Protein AF-A0A517VEP1-F1 (afdb_monomer)

Mean predicted aligned error: 7.61 Å

Nearest PDB structures (foldseek):
  8t4h-assembly1_A  TM=2.177E-01  e=3.842E+00  Homo sapiens

Radius of gyration: 23.38 Å; Cα contacts (8 Å, |Δi|>4): 187; chains: 1; bounding box: 72×37×74 Å

Organism: NCBI:txid2527971

Solvent-accessible surface area (backbone atoms only — not comparable to full-atom values): 10154 Å² total; per-residue (Å²): 134,82,73,80,49,71,69,58,51,33,51,39,46,30,19,33,50,26,7,39,49,31,48,58,21,48,30,72,80,29,70,71,50,26,56,32,74,41,72,46,94,89,50,76,82,44,75,65,22,52,51,50,44,52,54,46,7,39,56,43,9,51,51,42,44,53,52,27,50,69,51,54,48,47,51,44,43,75,74,67,50,73,80,53,87,84,51,70,76,59,47,65,78,42,45,71,63,49,53,49,42,40,61,73,17,44,28,51,16,38,25,26,42,21,36,45,54,20,50,53,50,23,50,51,36,52,36,57,70,65,36,72,86,74,59,80,90,52,71,65,58,55,50,49,51,52,51,45,52,52,26,51,54,50,18,54,53,26,45,48,50,35,32,56,52,50,39,51,57,61,49,55,52,54,56,51,59,54,52,57,55,54,53,56,61,56,58,56,64,70,75,78,119

pLDDT: mean 86.92, std 11.84, range [37.75, 98.19]

Sequence (193 aa):
MQTVSINNFGFLIAYLVPGFTTLWGISFFSTTVQTWIGILPSESPTVGGFLYITIGSVAVGLTVSTIRWIVIDTIHHWTGISDPGWNFSKLQKNINAFDRLIEIHYHYYQFYANSIIAMIIVYSARRISLGLWSAPMGWIEALLGIFLLIFFAGSRDTLRKYYNRTTQLLEMEVEEDQTNYSSDLDSTDESTS

Secondary structure (DSSP, 8-state):
-----HHHHHHIIIIIHHHHHHHHHHTTT-HHHHHHHT-STT-PPPHHHHHHHHHHHHHHHHHHHHHHIIIIIHHHHHTT-PPP---HHHHHHTHHHHHHHIIIIIHHHHHHHHHHHHHHHHHHHHHHHT-TTTSPP-HH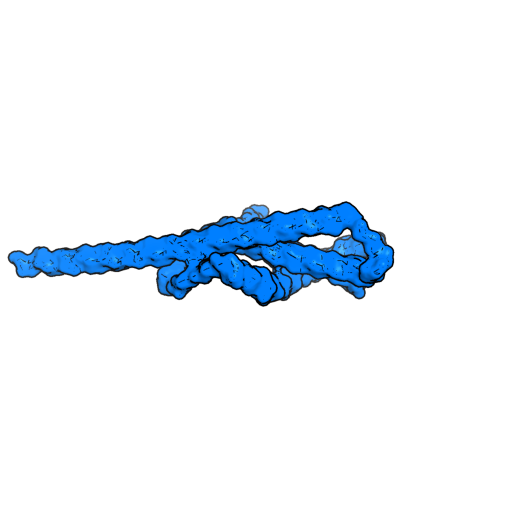HHHHHHHHHHHHHHHHHHHHHHHHHHHHHHHHHHHHHHHHHHHHHHHHHGGG-

Structure (mmCIF, N/CA/C/O backbone):
data_AF-A0A517VEP1-F1
#
_entry.id   AF-A0A517VEP1-F1
#
loop_
_atom_site.group_PDB
_atom_site.id
_atom_site.type_symbol
_atom_site.label_atom_id
_atom_site.label_alt_id
_atom_site.label_comp_id
_atom_site.label_asym_id
_atom_site.label_entity_id
_atom_site.label_seq_id
_atom_site.pdbx_PDB_ins_code
_atom_site.Cartn_x
_atom_site.Cartn_y
_atom_site.Cartn_z
_atom_site.occupancy
_atom_site.B_iso_or_equiv
_atom_site.auth_seq_id
_atom_site.auth_comp_id
_atom_site.auth_asym_id
_atom_site.auth_atom_id
_atom_site.pdbx_PDB_model_num
ATOM 1 N N . MET A 1 1 ? -14.103 24.836 -7.516 1.00 37.75 1 MET A N 1
ATOM 2 C CA . MET A 1 1 ? -13.052 23.947 -6.983 1.00 37.75 1 MET A CA 1
ATOM 3 C C . MET A 1 1 ? -13.659 23.202 -5.810 1.00 37.75 1 MET A C 1
ATOM 5 O O . MET A 1 1 ? -13.823 23.796 -4.755 1.00 37.75 1 MET A O 1
ATOM 9 N N . GLN A 1 2 ? -14.131 21.972 -6.029 1.00 41.53 2 GLN A N 1
ATOM 10 C CA . GLN A 1 2 ? -14.613 21.130 -4.934 1.00 41.53 2 GLN A CA 1
ATOM 11 C C . GLN A 1 2 ? -13.409 20.794 -4.059 1.00 41.53 2 GLN A C 1
ATOM 13 O O . GLN A 1 2 ? -12.398 20.298 -4.555 1.00 41.53 2 GLN A O 1
ATOM 18 N N . THR A 1 3 ? -13.502 21.144 -2.781 1.00 45.69 3 THR A N 1
ATOM 19 C CA . THR A 1 3 ? -12.586 20.702 -1.737 1.00 45.69 3 THR A CA 1
ATOM 20 C C . THR A 1 3 ? -12.367 19.205 -1.898 1.00 45.69 3 THR A C 1
ATOM 22 O O . THR A 1 3 ? -13.328 18.442 -2.005 1.00 45.69 3 THR A O 1
ATOM 25 N N . VAL A 1 4 ? -11.106 18.775 -1.947 1.00 52.06 4 VAL A N 1
ATOM 26 C CA . VAL A 1 4 ? -10.777 17.366 -1.742 1.00 52.06 4 VAL A CA 1
ATOM 27 C C . VAL A 1 4 ? -11.330 17.034 -0.361 1.00 52.06 4 VAL A C 1
ATOM 29 O O . VAL A 1 4 ? -10.753 17.431 0.648 1.00 52.06 4 VAL A O 1
ATOM 32 N N . SER A 1 5 ? -12.519 16.428 -0.320 1.00 65.50 5 SER A N 1
ATOM 33 C CA . SER A 1 5 ? -13.108 15.944 0.922 1.00 65.50 5 SER A CA 1
ATOM 34 C C . SER A 1 5 ? -12.078 15.027 1.558 1.00 65.50 5 SER A C 1
ATOM 36 O O . SER A 1 5 ? -11.426 14.248 0.860 1.00 65.50 5 SER A O 1
ATOM 38 N N . ILE A 1 6 ? -11.889 15.138 2.863 1.00 61.56 6 ILE A N 1
ATOM 39 C CA . ILE A 1 6 ? -10.847 14.407 3.578 1.00 61.56 6 ILE A CA 1
ATOM 40 C C . ILE A 1 6 ? -10.984 12.879 3.394 1.00 61.56 6 ILE A C 1
ATOM 42 O O . ILE A 1 6 ? -9.991 12.155 3.343 1.00 61.56 6 ILE A O 1
ATOM 46 N N . ASN A 1 7 ? -12.206 12.419 3.104 1.00 64.19 7 ASN A N 1
ATOM 47 C CA . ASN A 1 7 ? -12.520 11.047 2.708 1.00 64.19 7 ASN A CA 1
ATOM 48 C C . ASN A 1 7 ? -11.846 10.651 1.381 1.00 64.19 7 ASN A C 1
ATOM 50 O O . ASN A 1 7 ? -11.290 9.562 1.265 1.00 64.19 7 ASN A O 1
ATOM 54 N N . ASN A 1 8 ? -11.818 11.547 0.391 1.00 81.12 8 ASN A N 1
ATOM 55 C CA . ASN A 1 8 ? -11.165 11.307 -0.900 1.00 81.12 8 ASN A CA 1
ATOM 56 C C . ASN A 1 8 ? -9.639 11.232 -0.761 1.00 81.12 8 ASN A C 1
ATOM 58 O O . ASN A 1 8 ? -8.988 10.498 -1.504 1.00 81.12 8 ASN A O 1
ATOM 62 N N . PHE A 1 9 ? -9.067 11.972 0.194 1.00 86.44 9 PHE A N 1
ATOM 63 C CA . PHE A 1 9 ? -7.634 11.916 0.473 1.00 86.44 9 PHE A CA 1
ATOM 64 C C . PHE A 1 9 ? -7.220 10.545 1.021 1.00 86.44 9 PHE A C 1
ATOM 66 O O . PHE A 1 9 ? -6.214 9.990 0.581 1.00 86.44 9 PHE A O 1
ATOM 73 N N . GLY A 1 10 ? -8.037 9.965 1.904 1.00 89.06 10 GLY A N 1
ATOM 74 C CA . GLY A 1 10 ? -7.843 8.615 2.425 1.00 89.06 10 GLY A CA 1
ATOM 75 C C . GLY A 1 10 ? -7.712 7.560 1.329 1.00 89.06 10 GLY A C 1
ATOM 76 O O . GLY A 1 10 ? -6.715 6.842 1.274 1.00 89.06 10 GLY A O 1
ATOM 77 N N . PHE A 1 11 ? -8.663 7.526 0.390 1.00 91.31 11 PHE A N 1
ATOM 78 C CA . PHE A 1 11 ? -8.616 6.596 -0.744 1.00 91.31 11 PHE A CA 1
ATOM 79 C C . PHE A 1 11 ? -7.423 6.839 -1.673 1.00 91.31 11 PHE A C 1
ATOM 81 O O . PHE A 1 11 ? -6.833 5.887 -2.194 1.00 91.31 11 PHE A O 1
ATOM 88 N N . LEU A 1 12 ? -7.049 8.106 -1.871 1.00 94.06 12 LEU A N 1
ATOM 89 C CA . LEU A 1 12 ? -5.901 8.472 -2.691 1.00 94.06 12 LEU A CA 1
ATOM 90 C C . LEU A 1 12 ? -4.616 7.860 -2.127 1.00 94.06 12 LEU A C 1
ATOM 92 O O . LEU A 1 12 ? -3.887 7.193 -2.861 1.00 94.06 12 LEU A O 1
ATOM 96 N N . ILE A 1 13 ? -4.351 8.045 -0.832 1.00 94.38 13 ILE A N 1
ATOM 97 C CA . ILE A 1 13 ? -3.136 7.503 -0.217 1.00 94.38 13 ILE A CA 1
ATOM 98 C C . ILE A 1 13 ? -3.226 5.986 -0.038 1.00 94.38 13 ILE A C 1
ATOM 100 O O . ILE A 1 13 ? -2.249 5.286 -0.278 1.00 94.38 13 ILE A O 1
ATOM 104 N N . ALA A 1 14 ? -4.390 5.449 0.323 1.00 94.19 14 ALA A N 1
ATOM 105 C CA . ALA A 1 14 ? -4.535 4.029 0.610 1.00 94.19 14 ALA A CA 1
ATOM 106 C C . ALA A 1 14 ? -4.436 3.159 -0.649 1.00 94.19 14 ALA A C 1
ATOM 108 O O . ALA A 1 14 ? -3.865 2.072 -0.584 1.00 94.19 14 ALA A O 1
ATOM 109 N N . TYR A 1 15 ? -4.954 3.620 -1.792 1.00 95.56 15 TYR A N 1
ATOM 110 C CA . TYR A 1 15 ? -5.082 2.786 -2.992 1.00 95.56 15 TYR A CA 1
ATOM 111 C C . TYR A 1 15 ? -4.385 3.377 -4.210 1.00 95.56 15 TYR A C 1
ATOM 113 O O . TYR A 1 15 ? -3.587 2.690 -4.846 1.00 95.56 15 TYR A O 1
ATOM 121 N N . LEU A 1 16 ? -4.659 4.642 -4.540 1.00 96.50 16 LEU A N 1
ATOM 122 C CA . LEU A 1 16 ? -4.176 5.228 -5.790 1.00 96.50 16 LEU A CA 1
ATOM 123 C C . LEU A 1 16 ? -2.649 5.342 -5.806 1.00 96.50 16 LEU A C 1
ATOM 1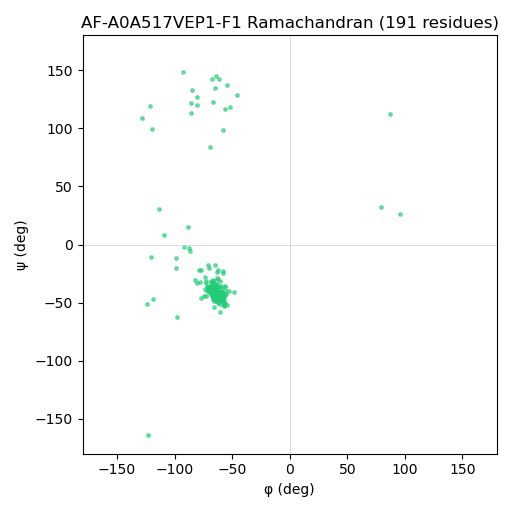25 O O . LEU A 1 16 ? -2.022 4.900 -6.764 1.00 96.50 16 LEU A O 1
ATOM 129 N N . VAL A 1 17 ? -2.044 5.879 -4.745 1.00 97.12 17 VAL A N 1
ATOM 130 C CA . VAL A 1 17 ? -0.583 6.035 -4.642 1.00 97.12 17 VAL A CA 1
ATOM 131 C C . VAL A 1 17 ? 0.156 4.688 -4.713 1.00 97.12 17 VAL A C 1
ATOM 133 O O . VAL A 1 17 ? 0.961 4.517 -5.630 1.00 97.12 17 VAL A O 1
ATOM 136 N N . PRO A 1 18 ? -0.105 3.697 -3.836 1.00 97.81 18 PRO A N 1
ATOM 137 C CA . PRO A 1 18 ? 0.605 2.416 -3.890 1.00 97.81 18 PRO A CA 1
ATOM 138 C C . PRO A 1 18 ? 0.295 1.617 -5.163 1.00 97.81 18 PRO A C 1
ATOM 140 O O . PRO A 1 18 ? 1.158 0.899 -5.679 1.00 97.81 18 PRO A O 1
ATOM 143 N N . GLY A 1 19 ? -0.912 1.758 -5.711 1.00 97.69 19 GLY A N 1
ATOM 144 C CA . GLY A 1 19 ? -1.276 1.153 -6.985 1.00 97.69 19 GLY A CA 1
ATOM 145 C C . GLY A 1 19 ? -0.508 1.742 -8.167 1.00 97.69 19 GLY A C 1
ATOM 146 O O . GLY A 1 19 ? 0.032 0.987 -8.977 1.00 97.69 19 GLY A O 1
ATOM 147 N N . PHE A 1 20 ? -0.361 3.070 -8.220 1.00 97.56 20 PHE A N 1
ATOM 148 C CA . PHE A 1 20 ? 0.487 3.743 -9.204 1.00 97.56 20 PHE A CA 1
ATOM 149 C C . PHE A 1 20 ? 1.946 3.302 -9.077 1.00 97.56 20 PHE A C 1
ATOM 151 O O . PHE A 1 20 ? 2.570 2.937 -10.072 1.00 97.56 20 PHE A O 1
ATOM 158 N N . THR A 1 21 ? 2.483 3.265 -7.852 1.00 97.81 21 THR A N 1
ATOM 159 C CA . THR A 1 21 ? 3.842 2.771 -7.589 1.00 97.81 21 THR A CA 1
ATOM 160 C C . THR A 1 21 ? 4.028 1.353 -8.129 1.00 97.81 21 THR A C 1
ATOM 162 O O . THR A 1 21 ? 5.025 1.064 -8.783 1.00 97.81 21 THR A O 1
ATOM 165 N N . THR A 1 22 ? 3.046 0.477 -7.934 1.00 97.88 22 THR A N 1
ATOM 166 C CA . THR A 1 22 ? 3.092 -0.898 -8.447 1.00 97.88 22 THR A CA 1
ATOM 167 C C . THR A 1 22 ? 3.039 -0.944 -9.978 1.00 97.88 22 THR A C 1
ATOM 169 O O . THR A 1 22 ? 3.815 -1.675 -10.595 1.00 97.88 22 THR A O 1
ATOM 172 N N . LEU A 1 23 ? 2.186 -0.130 -10.613 1.00 97.06 23 LEU A N 1
ATOM 173 C CA . LEU A 1 23 ? 2.144 0.003 -12.075 1.00 97.06 23 LEU A CA 1
ATOM 174 C C . LEU A 1 23 ? 3.454 0.534 -12.651 1.00 97.06 23 LEU A C 1
ATOM 176 O O . LEU A 1 23 ? 3.899 0.057 -13.694 1.00 97.06 23 LEU A O 1
ATOM 180 N N . TRP A 1 24 ? 4.117 1.454 -11.955 1.00 96.25 24 TRP A N 1
ATOM 181 C CA . TRP A 1 24 ? 5.459 1.880 -12.329 1.00 96.25 24 TRP A CA 1
ATOM 182 C C . TRP A 1 24 ? 6.448 0.705 -12.330 1.00 96.25 24 TRP A C 1
ATOM 184 O O . TRP A 1 24 ? 7.213 0.562 -13.279 1.00 96.25 24 TRP A O 1
ATOM 194 N N . GLY A 1 25 ? 6.374 -0.206 -11.356 1.00 95.50 25 GLY A N 1
ATOM 195 C CA . GLY A 1 25 ? 7.155 -1.449 -11.376 1.00 95.50 25 GLY A CA 1
ATOM 196 C C . GLY A 1 25 ? 6.831 -2.345 -12.577 1.00 95.50 25 GLY A C 1
ATOM 197 O O . GLY A 1 25 ? 7.735 -2.836 -13.250 1.00 95.50 25 GLY A O 1
ATOM 198 N N . ILE A 1 26 ? 5.545 -2.509 -12.899 1.00 96.06 26 ILE A N 1
ATOM 199 C CA . ILE A 1 26 ? 5.082 -3.290 -14.061 1.00 96.06 26 ILE A CA 1
ATOM 200 C C . ILE A 1 26 ? 5.576 -2.683 -15.383 1.00 96.06 26 ILE A C 1
ATOM 202 O O . ILE A 1 26 ? 5.826 -3.415 -16.345 1.00 96.06 26 ILE A O 1
ATOM 206 N N . SER A 1 27 ? 5.777 -1.363 -15.434 1.00 95.25 27 SER A N 1
ATOM 207 C CA . SER A 1 27 ? 6.283 -0.679 -16.626 1.00 95.25 27 SER A CA 1
ATOM 208 C C . SER A 1 27 ? 7.642 -1.215 -17.089 1.00 95.25 27 SER A C 1
ATOM 210 O O . SER A 1 27 ? 7.927 -1.151 -18.278 1.00 95.25 27 SER A O 1
ATOM 212 N N . PHE A 1 28 ? 8.447 -1.847 -16.224 1.00 94.00 28 PHE A N 1
ATOM 213 C CA . PHE A 1 28 ? 9.702 -2.487 -16.642 1.00 94.00 28 PHE A CA 1
ATOM 214 C C . PHE A 1 28 ? 9.517 -3.674 -17.601 1.00 94.00 28 PHE A C 1
ATO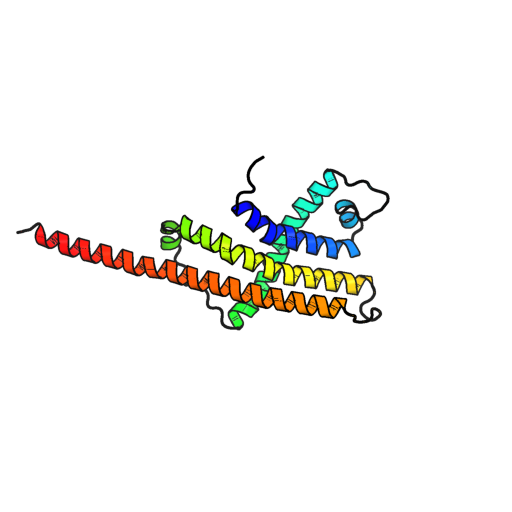M 216 O O . PHE A 1 28 ? 10.471 -4.045 -18.279 1.00 94.00 28 PHE A O 1
ATOM 223 N N . PHE A 1 29 ? 8.311 -4.240 -17.693 1.00 94.62 29 PHE A N 1
ATOM 224 C CA . PHE A 1 29 ? 8.000 -5.380 -18.564 1.00 94.62 29 PHE A CA 1
ATOM 225 C C . PHE A 1 29 ? 6.913 -5.094 -19.601 1.00 94.62 29 PHE A C 1
ATOM 227 O O . PHE A 1 29 ? 6.690 -5.914 -20.487 1.00 94.62 29 PHE A O 1
ATOM 234 N N . SER A 1 30 ? 6.211 -3.963 -19.494 1.00 93.56 30 SER A N 1
ATOM 235 C CA . SER A 1 30 ? 5.059 -3.655 -20.343 1.00 93.56 30 SER A CA 1
ATOM 236 C C . SER A 1 30 ? 5.176 -2.282 -20.987 1.00 93.56 30 SER A C 1
ATOM 238 O O . SER A 1 30 ? 4.973 -1.252 -20.340 1.00 93.56 30 SER A O 1
ATOM 240 N N . THR A 1 31 ? 5.416 -2.270 -22.298 1.00 90.50 31 THR A N 1
ATOM 241 C CA . THR A 1 31 ? 5.409 -1.051 -23.120 1.00 90.50 31 THR A CA 1
ATOM 242 C C . THR A 1 31 ? 4.047 -0.351 -23.091 1.00 90.50 31 THR A C 1
ATOM 244 O O . THR A 1 31 ? 3.982 0.877 -23.112 1.00 90.50 31 THR A O 1
ATOM 247 N N . THR A 1 32 ? 2.948 -1.101 -22.954 1.00 91.81 32 THR A N 1
ATOM 248 C CA . THR A 1 32 ? 1.599 -0.533 -22.795 1.00 91.81 32 THR A CA 1
ATOM 249 C C . THR A 1 32 ? 1.503 0.333 -21.540 1.00 91.81 32 THR A C 1
ATOM 251 O O . THR A 1 32 ? 1.002 1.451 -21.596 1.00 91.81 32 THR A O 1
ATOM 254 N N . VAL A 1 33 ? 2.043 -0.136 -20.412 1.00 92.00 33 VAL A N 1
ATOM 255 C CA . VAL A 1 33 ? 2.041 0.646 -19.167 1.00 92.00 33 VAL A CA 1
ATOM 256 C C . VAL A 1 33 ? 3.010 1.830 -19.260 1.00 92.00 33 VAL A C 1
ATOM 258 O O . VAL A 1 33 ? 2.682 2.917 -18.793 1.00 92.00 33 VAL A O 1
ATOM 261 N N . GLN A 1 34 ? 4.162 1.674 -19.924 1.00 91.50 34 GLN A N 1
ATOM 262 C CA . GLN A 1 34 ? 5.083 2.794 -20.193 1.00 91.50 34 GLN A CA 1
ATOM 263 C C . GLN A 1 34 ? 4.415 3.917 -21.001 1.00 91.50 34 GLN A C 1
ATOM 265 O O . GLN A 1 34 ? 4.640 5.093 -20.713 1.00 91.50 34 GLN A O 1
ATOM 270 N N . THR A 1 35 ? 3.572 3.547 -21.969 1.00 89.31 35 THR A N 1
ATOM 271 C CA . THR A 1 35 ? 2.776 4.469 -22.793 1.00 89.31 35 THR A CA 1
ATOM 272 C C . THR A 1 35 ? 1.781 5.249 -21.934 1.00 89.31 35 THR A C 1
ATOM 274 O O . THR A 1 35 ? 1.698 6.470 -22.027 1.00 89.31 35 THR A O 1
ATOM 277 N N . TRP A 1 36 ? 1.067 4.575 -21.025 1.00 89.94 36 TRP A N 1
ATOM 278 C CA . TRP A 1 36 ? 0.122 5.246 -20.124 1.00 89.94 36 TRP A CA 1
ATOM 279 C C . TRP A 1 36 ? 0.799 6.227 -19.160 1.00 89.94 36 TRP A C 1
ATOM 281 O O . TRP A 1 36 ? 0.225 7.271 -18.862 1.00 89.94 36 TRP A O 1
ATOM 291 N N . ILE A 1 37 ? 2.009 5.905 -18.686 1.00 88.06 37 ILE A N 1
ATOM 292 C CA . ILE A 1 37 ? 2.788 6.762 -17.774 1.00 88.06 37 ILE A CA 1
ATOM 293 C C . ILE A 1 37 ? 3.481 7.913 -18.530 1.00 88.06 37 ILE A C 1
ATOM 295 O O . ILE A 1 37 ? 3.801 8.933 -17.924 1.00 88.06 37 ILE A O 1
ATOM 299 N N . GLY A 1 38 ? 3.699 7.782 -19.843 1.00 83.69 38 GLY A N 1
ATOM 300 C CA . GLY A 1 38 ? 4.416 8.777 -20.647 1.00 83.69 38 GLY A CA 1
ATOM 301 C C . GLY A 1 38 ? 5.939 8.693 -20.506 1.00 83.69 38 GLY A C 1
ATOM 302 O O . GLY A 1 38 ? 6.623 9.709 -20.556 1.00 83.69 38 GLY A O 1
ATOM 303 N N . ILE A 1 39 ? 6.483 7.489 -20.294 1.00 79.81 39 ILE A N 1
ATOM 304 C CA . ILE A 1 39 ? 7.940 7.263 -20.186 1.00 79.81 39 ILE A CA 1
ATOM 305 C C . ILE A 1 39 ? 8.615 7.277 -21.573 1.00 79.81 39 ILE A C 1
ATOM 307 O O . ILE A 1 39 ? 9.819 7.514 -21.679 1.00 79.81 39 ILE A O 1
ATOM 311 N N . LEU A 1 40 ? 7.859 7.026 -22.646 1.00 76.06 40 LEU A N 1
ATOM 312 C CA . LEU A 1 40 ? 8.393 6.937 -24.005 1.00 76.06 40 LEU A CA 1
ATOM 313 C C . LEU A 1 40 ? 8.604 8.339 -24.621 1.00 76.06 40 LEU A C 1
ATOM 315 O O . LEU A 1 40 ? 7.652 9.115 -24.679 1.00 76.06 40 LEU A O 1
ATOM 319 N N . PRO A 1 41 ? 9.807 8.669 -25.144 1.00 65.19 41 PRO A N 1
ATOM 320 C CA . PRO A 1 41 ? 10.144 10.020 -25.621 1.00 65.19 41 PRO A CA 1
ATOM 321 C C . PRO A 1 41 ? 9.301 10.532 -26.797 1.00 65.19 41 PRO A C 1
ATOM 323 O O . PRO A 1 41 ? 9.261 11.734 -27.048 1.00 65.19 41 PRO A O 1
ATOM 326 N N . SER A 1 42 ? 8.682 9.627 -27.558 1.00 63.97 42 SER A N 1
ATOM 327 C CA . SER A 1 42 ? 7.942 9.934 -28.785 1.00 63.97 42 SER A CA 1
ATOM 328 C C . SER A 1 42 ? 6.451 10.193 -28.568 1.00 63.97 42 SER A C 1
ATOM 330 O O . SER A 1 42 ? 5.755 10.502 -29.533 1.00 63.97 42 SER A O 1
ATOM 332 N N . GLU A 1 43 ? 5.943 10.075 -27.339 1.00 64.31 43 GLU A N 1
ATOM 333 C CA . GLU A 1 43 ? 4.515 10.217 -27.054 1.00 64.31 43 GLU A CA 1
ATOM 334 C C . GLU A 1 43 ? 4.257 11.343 -26.052 1.00 64.31 43 GLU A C 1
ATOM 336 O O . GLU A 1 43 ? 4.723 11.324 -24.915 1.00 64.31 43 GLU A O 1
ATOM 341 N N . SER A 1 44 ? 3.497 12.355 -26.479 1.00 68.56 44 SER A N 1
ATOM 342 C CA . SER A 1 44 ? 2.993 13.378 -25.559 1.00 68.56 44 SER A CA 1
ATOM 343 C C . SER A 1 44 ? 1.973 12.748 -24.602 1.00 68.56 44 SER A C 1
ATOM 345 O O . SER A 1 44 ? 1.170 11.929 -25.058 1.00 68.56 44 SER A O 1
ATOM 347 N N . PRO A 1 45 ? 1.938 13.135 -23.310 1.00 69.81 45 PRO A N 1
ATOM 348 C CA . PRO A 1 45 ? 0.946 12.629 -22.369 1.00 69.81 45 PRO A CA 1
ATOM 349 C C . PRO A 1 45 ? -0.471 12.796 -22.924 1.00 69.81 45 PRO A C 1
ATOM 351 O O . PRO A 1 45 ? -0.921 13.910 -23.196 1.00 69.81 45 PRO A O 1
ATOM 354 N N . THR A 1 46 ? -1.173 11.680 -23.118 1.00 85.19 46 THR A N 1
ATOM 355 C CA . THR A 1 46 ? -2.541 11.694 -23.639 1.00 85.19 46 THR A CA 1
ATOM 356 C C . THR A 1 46 ? -3.545 11.715 -22.491 1.00 85.19 46 THR A C 1
ATOM 358 O O . THR A 1 46 ? -3.325 11.121 -21.433 1.00 85.19 46 THR A O 1
ATOM 361 N N . VAL A 1 47 ? -4.701 12.347 -22.714 1.00 87.25 47 VAL A N 1
ATOM 362 C CA . VAL A 1 47 ? -5.834 12.290 -21.769 1.00 87.25 47 VAL A CA 1
ATOM 363 C C . VAL A 1 47 ? -6.246 10.834 -21.503 1.00 87.25 47 VAL A C 1
ATOM 365 O O . VAL A 1 47 ? -6.563 10.475 -20.371 1.00 87.25 47 VAL A O 1
ATOM 368 N N . GLY A 1 48 ? -6.176 9.974 -22.526 1.00 87.44 48 GLY A N 1
ATOM 369 C CA . GLY A 1 48 ? -6.439 8.540 -22.396 1.00 87.44 48 GLY A CA 1
ATOM 370 C C . GLY A 1 48 ? -5.428 7.823 -21.498 1.00 87.44 48 GLY A C 1
ATOM 371 O O . GLY A 1 48 ? -5.831 7.055 -20.631 1.00 87.44 48 GLY A O 1
ATOM 372 N N . GLY A 1 49 ? -4.131 8.115 -21.643 1.00 89.00 49 GLY A N 1
ATOM 373 C CA . GLY A 1 49 ? -3.077 7.575 -20.780 1.00 89.00 49 GLY A CA 1
ATOM 374 C C . GLY A 1 49 ? -3.294 7.939 -19.313 1.00 89.00 49 GLY A C 1
ATOM 3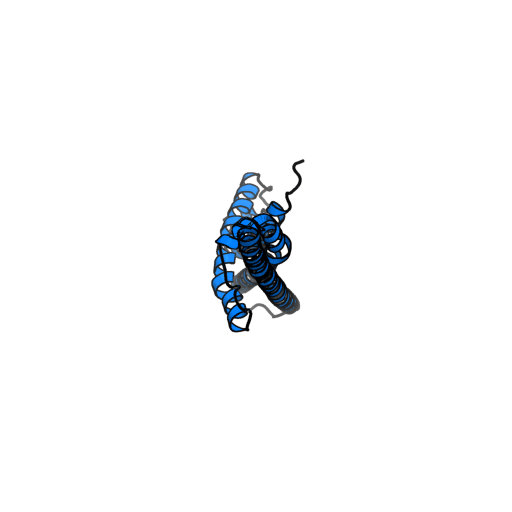75 O O . GLY A 1 49 ? -3.270 7.056 -18.458 1.00 89.00 49 GLY A O 1
ATOM 376 N N . PHE A 1 50 ? -3.632 9.204 -19.038 1.00 89.81 50 PHE A N 1
ATOM 377 C CA . PHE A 1 50 ? -3.994 9.660 -17.694 1.00 89.81 50 PHE A CA 1
ATOM 378 C C . PHE A 1 50 ? -5.217 8.919 -17.119 1.00 89.81 50 PHE A C 1
ATOM 380 O O . PHE A 1 50 ? -5.231 8.543 -15.945 1.00 89.81 50 PHE A O 1
ATOM 387 N N . LEU A 1 51 ? -6.249 8.673 -17.930 1.00 93.00 51 LEU A N 1
ATOM 388 C CA . LEU A 1 51 ? -7.431 7.937 -17.483 1.00 93.00 51 LEU A CA 1
ATOM 389 C C . LEU A 1 51 ? -7.095 6.471 -17.171 1.00 93.00 51 LEU A C 1
ATOM 391 O O . LEU A 1 51 ? -7.459 5.970 -16.105 1.00 93.00 51 LEU A O 1
ATOM 395 N N . TYR A 1 52 ? -6.361 5.799 -18.062 1.00 93.31 52 TYR A N 1
ATOM 396 C CA . TYR A 1 52 ? -5.960 4.405 -17.874 1.00 93.31 52 TYR A CA 1
ATOM 397 C C . TYR A 1 52 ? -5.033 4.223 -16.680 1.00 93.31 52 TYR A C 1
ATOM 399 O O . TYR A 1 52 ? -5.253 3.307 -15.888 1.00 93.31 52 TYR A O 1
ATOM 407 N N . ILE A 1 53 ? -4.040 5.100 -16.498 1.00 94.50 53 ILE A N 1
ATOM 408 C CA . ILE A 1 53 ? -3.144 5.005 -15.346 1.00 94.50 53 ILE A CA 1
ATOM 409 C C . ILE A 1 53 ? -3.905 5.255 -14.045 1.00 94.50 53 ILE A C 1
ATOM 411 O O . ILE A 1 53 ? -3.655 4.560 -13.068 1.00 94.50 53 ILE A O 1
ATOM 415 N N . THR A 1 54 ? -4.874 6.174 -14.027 1.00 94.19 54 THR A N 1
ATOM 416 C CA . THR A 1 54 ? -5.678 6.462 -12.831 1.00 94.19 54 THR A CA 1
ATOM 417 C C . THR A 1 54 ? -6.547 5.266 -12.440 1.00 94.19 54 THR A C 1
ATOM 419 O O . THR A 1 54 ? -6.455 4.778 -11.313 1.00 94.19 54 THR A O 1
ATOM 422 N N . ILE A 1 55 ? -7.349 4.744 -13.376 1.00 96.19 55 ILE A N 1
ATOM 423 C CA . ILE A 1 55 ? -8.225 3.583 -13.137 1.00 96.19 55 ILE A CA 1
ATOM 424 C C . ILE A 1 55 ? -7.390 2.343 -12.809 1.00 96.19 55 ILE A C 1
ATOM 426 O O . ILE A 1 55 ? -7.679 1.628 -11.848 1.00 96.19 55 ILE A O 1
ATOM 430 N N . GLY A 1 56 ? -6.323 2.115 -13.576 1.00 96.50 56 GLY A N 1
ATOM 431 C CA . GLY A 1 56 ? -5.387 1.025 -13.347 1.00 96.50 56 GLY A CA 1
ATOM 432 C C . GLY A 1 56 ? -4.749 1.112 -11.965 1.00 96.50 56 GLY A C 1
ATOM 433 O O . GLY A 1 56 ? -4.661 0.100 -11.278 1.00 96.50 56 GLY A O 1
ATOM 434 N N . SER A 1 57 ? -4.343 2.307 -11.524 1.00 97.38 57 SER A N 1
ATOM 435 C CA . SER A 1 57 ? -3.734 2.503 -10.203 1.00 97.38 57 SER A CA 1
ATOM 436 C C . SER A 1 57 ? -4.711 2.143 -9.095 1.00 97.38 57 SER A C 1
ATOM 438 O O . SER A 1 57 ? -4.330 1.454 -8.160 1.00 97.38 57 SER A O 1
ATOM 440 N N . VAL A 1 58 ? -5.986 2.517 -9.206 1.00 97.31 58 VAL A N 1
ATOM 441 C CA . VAL A 1 58 ? -6.995 2.102 -8.220 1.00 97.31 58 VAL A CA 1
ATOM 442 C C . VAL A 1 58 ? -7.169 0.579 -8.217 1.00 97.31 58 VAL A C 1
ATOM 444 O O . VAL A 1 58 ? -7.111 -0.036 -7.153 1.00 97.31 58 VAL A O 1
ATOM 447 N N . ALA A 1 59 ? -7.313 -0.051 -9.387 1.00 97.50 59 ALA A N 1
ATOM 448 C CA . ALA A 1 59 ? -7.498 -1.502 -9.494 1.00 97.50 59 ALA A CA 1
ATOM 449 C C . ALA A 1 59 ? -6.296 -2.298 -8.945 1.00 97.50 59 ALA A C 1
ATOM 451 O O . ALA A 1 59 ? -6.453 -3.255 -8.179 1.00 97.50 59 ALA A O 1
ATOM 452 N N . VAL A 1 60 ? -5.079 -1.876 -9.290 1.00 97.94 60 VAL A N 1
ATOM 453 C CA . VAL A 1 60 ? -3.846 -2.477 -8.773 1.00 97.94 60 VAL A CA 1
ATOM 454 C C . VAL A 1 60 ? -3.691 -2.186 -7.283 1.00 97.94 60 VAL A C 1
ATOM 456 O O . VAL A 1 60 ? -3.330 -3.086 -6.534 1.00 97.94 60 VAL A O 1
ATOM 459 N N . GLY A 1 61 ? -4.032 -0.983 -6.821 1.00 97.69 61 GLY A N 1
ATOM 460 C CA . GLY A 1 61 ? -4.023 -0.614 -5.405 1.00 97.69 61 GLY A CA 1
ATOM 461 C C . GLY A 1 61 ? -4.936 -1.494 -4.550 1.00 97.69 61 GLY A C 1
ATOM 462 O O . GLY A 1 61 ? -4.535 -1.932 -3.473 1.00 97.69 61 GLY A O 1
ATOM 463 N N . LEU A 1 62 ? -6.131 -1.829 -5.047 1.00 97.12 62 LEU A N 1
ATOM 464 C CA . LEU A 1 62 ? -7.031 -2.790 -4.398 1.00 97.12 62 LEU A CA 1
ATOM 465 C C . LEU A 1 62 ? -6.399 -4.185 -4.313 1.00 97.12 62 LEU A C 1
ATOM 467 O O . LEU A 1 62 ? -6.412 -4.803 -3.251 1.00 97.12 62 LEU A O 1
ATOM 471 N N . THR A 1 63 ? -5.771 -4.646 -5.398 1.00 97.69 63 THR A N 1
ATOM 472 C CA . THR A 1 63 ? -5.073 -5.944 -5.433 1.00 97.69 63 THR A CA 1
ATOM 473 C C . THR A 1 63 ? -3.902 -5.981 -4.446 1.00 97.69 63 THR A C 1
ATOM 475 O O . THR A 1 63 ? -3.741 -6.936 -3.686 1.00 97.69 63 THR A O 1
ATOM 478 N N . VAL A 1 64 ? -3.107 -4.909 -4.399 1.00 97.94 64 VAL A N 1
ATOM 479 C CA . VAL A 1 64 ? -2.024 -4.722 -3.424 1.00 97.94 64 VAL A CA 1
ATOM 480 C C . VAL A 1 64 ? -2.574 -4.761 -2.000 1.00 97.94 64 VAL A C 1
ATOM 482 O O . VAL A 1 64 ? -1.976 -5.403 -1.140 1.00 97.94 64 VAL A O 1
ATOM 485 N N . SER A 1 65 ? -3.736 -4.153 -1.754 1.00 96.81 65 SER A N 1
ATOM 486 C CA . SER A 1 65 ? -4.393 -4.191 -0.447 1.00 96.81 65 SER A CA 1
ATOM 487 C C . SER A 1 65 ? -4.814 -5.601 -0.024 1.00 96.81 65 SER A C 1
ATOM 489 O O . SER A 1 65 ? -4.705 -5.936 1.162 1.00 96.81 65 SER A O 1
ATOM 491 N N . THR A 1 66 ? -5.214 -6.455 -0.970 1.00 97.06 66 THR A N 1
ATOM 492 C CA . THR A 1 66 ? -5.473 -7.882 -0.721 1.00 97.06 66 THR A CA 1
ATOM 493 C C . THR A 1 66 ? -4.194 -8.634 -0.360 1.00 97.06 66 THR A C 1
ATOM 495 O O . THR A 1 66 ? -4.179 -9.387 0.608 1.00 97.06 66 THR A O 1
ATOM 498 N N . ILE A 1 67 ? -3.091 -8.405 -1.077 1.00 97.31 67 ILE A N 1
ATOM 499 C CA . ILE A 1 67 ? -1.799 -9.032 -0.746 1.00 97.31 67 ILE A CA 1
ATOM 500 C C . ILE A 1 67 ? -1.326 -8.572 0.636 1.00 97.31 67 ILE A C 1
ATOM 502 O O . ILE A 1 67 ? -0.895 -9.383 1.454 1.00 97.31 67 ILE A O 1
ATOM 506 N N . ARG A 1 68 ? -1.454 -7.274 0.919 1.00 96.69 68 ARG A N 1
ATOM 507 C CA . ARG A 1 68 ? -1.156 -6.688 2.224 1.00 96.69 68 ARG A CA 1
ATOM 508 C C . ARG A 1 68 ? -1.956 -7.369 3.335 1.00 96.69 68 ARG A C 1
ATOM 510 O O . ARG A 1 68 ? -1.345 -7.719 4.337 1.00 96.69 68 ARG A O 1
ATOM 517 N N . TRP A 1 69 ? -3.247 -7.636 3.120 1.00 94.81 69 TRP A N 1
ATOM 518 C CA . TRP A 1 69 ? -4.078 -8.372 4.079 1.00 94.81 69 TRP A CA 1
ATOM 519 C C . TRP A 1 69 ? -3.488 -9.748 4.399 1.00 94.81 69 TRP A C 1
ATOM 521 O O . TRP A 1 69 ? -3.323 -10.115 5.555 1.00 94.81 69 TRP A O 1
ATOM 531 N N . ILE A 1 70 ? -3.115 -10.499 3.362 1.00 96.25 70 ILE A N 1
ATOM 532 C CA . ILE A 1 70 ? -2.588 -11.859 3.515 1.00 96.25 70 ILE A CA 1
ATOM 533 C C . ILE A 1 70 ? -1.233 -11.851 4.234 1.00 96.25 70 ILE A C 1
ATOM 535 O O . ILE A 1 70 ? -0.955 -12.741 5.036 1.00 96.25 70 ILE A O 1
ATOM 539 N N . VAL A 1 71 ? -0.379 -10.865 3.951 1.00 95.38 71 VAL A N 1
ATOM 540 C CA . VAL A 1 71 ? 1.016 -10.848 4.413 1.00 95.38 71 VAL A CA 1
ATOM 541 C C . VAL A 1 71 ? 1.199 -9.997 5.670 1.00 95.38 71 VAL A C 1
ATOM 543 O O . VAL A 1 71 ? 1.610 -10.505 6.711 1.00 95.38 71 VAL A O 1
ATOM 546 N N . ILE A 1 72 ? 0.928 -8.695 5.581 1.00 94.75 72 ILE A N 1
ATOM 547 C CA . ILE A 1 72 ? 1.261 -7.723 6.629 1.00 94.75 72 ILE A CA 1
ATOM 548 C C . ILE A 1 72 ? 0.312 -7.855 7.816 1.00 94.75 72 ILE A C 1
ATOM 550 O O . ILE A 1 72 ? 0.782 -7.869 8.952 1.00 94.75 72 ILE A O 1
ATOM 554 N N . ASP A 1 73 ? -0.997 -7.987 7.588 1.00 92.25 73 ASP A N 1
ATOM 555 C CA . ASP A 1 73 ? -1.964 -8.130 8.685 1.00 92.25 73 ASP A CA 1
ATOM 556 C C . ASP A 1 73 ? -1.718 -9.429 9.446 1.00 92.25 73 ASP A C 1
ATOM 558 O O . ASP A 1 73 ? -1.694 -9.421 10.675 1.00 92.25 73 ASP A O 1
ATOM 562 N N . THR A 1 74 ? -1.437 -10.522 8.733 1.00 91.69 74 THR A N 1
ATOM 563 C CA . THR A 1 74 ? -1.057 -11.798 9.349 1.00 91.69 74 THR A CA 1
ATOM 564 C C . THR A 1 74 ? 0.175 -11.637 10.238 1.00 91.69 74 THR A C 1
ATOM 566 O O . THR A 1 74 ? 0.163 -12.089 11.382 1.00 91.69 74 THR A O 1
ATOM 569 N N . ILE A 1 75 ? 1.220 -10.940 9.773 1.00 92.94 75 ILE A N 1
ATOM 570 C CA . ILE A 1 75 ? 2.413 -10.657 10.588 1.00 92.94 75 ILE A CA 1
ATOM 571 C C . ILE A 1 75 ? 2.054 -9.796 11.804 1.00 92.94 75 ILE A C 1
ATOM 573 O O . ILE A 1 75 ? 2.505 -10.077 12.914 1.00 92.94 75 ILE A O 1
ATOM 577 N N . HIS A 1 76 ? 1.249 -8.750 11.634 1.00 92.75 76 HIS A N 1
ATOM 578 C CA . HIS A 1 76 ? 0.839 -7.863 12.723 1.00 92.75 76 HIS A CA 1
ATOM 579 C C . HIS A 1 76 ? 0.024 -8.577 13.802 1.00 92.75 76 HIS A C 1
ATOM 581 O O . HIS A 1 76 ? 0.322 -8.415 14.988 1.00 92.75 76 HIS A O 1
ATOM 587 N N . HIS A 1 77 ? -0.946 -9.401 13.414 1.00 90.44 77 HIS A N 1
ATOM 588 C CA . HIS A 1 77 ? -1.743 -10.185 14.353 1.00 90.44 77 HIS A CA 1
ATOM 589 C C . HIS A 1 77 ? -0.902 -11.271 15.025 1.00 90.44 77 HIS A C 1
ATOM 591 O O . HIS A 1 77 ? -0.941 -11.410 16.246 1.00 90.44 77 HIS A O 1
ATOM 597 N N . TRP A 1 78 ? -0.045 -11.963 14.266 1.00 91.56 78 TRP A N 1
ATOM 598 C CA . TRP A 1 78 ? 0.878 -12.952 14.829 1.00 91.56 78 TRP A CA 1
ATOM 599 C C . TRP A 1 78 ? 1.832 -12.342 15.865 1.00 91.56 78 TRP A C 1
ATOM 601 O O . TRP A 1 78 ? 2.140 -12.951 16.884 1.00 91.56 78 TRP A O 1
ATOM 611 N N . THR A 1 79 ? 2.258 -11.102 15.645 1.00 88.69 79 THR A N 1
ATOM 612 C CA . THR A 1 79 ? 3.148 -10.374 16.558 1.00 88.69 79 THR A CA 1
ATOM 613 C C . THR A 1 79 ? 2.403 -9.600 17.655 1.00 88.69 79 THR A C 1
ATOM 615 O O . THR A 1 79 ? 3.010 -8.747 18.310 1.00 88.69 79 THR A O 1
ATOM 618 N N . GLY A 1 80 ? 1.114 -9.883 17.879 1.00 86.62 80 GLY A N 1
ATOM 619 C CA . GLY A 1 80 ? 0.380 -9.464 19.076 1.00 86.62 80 GLY A CA 1
ATOM 620 C C . GLY A 1 80 ? -0.440 -8.180 18.951 1.00 86.62 80 GLY A C 1
ATOM 621 O O . GLY A 1 80 ? -0.637 -7.489 19.950 1.00 86.62 80 GLY A O 1
ATOM 622 N N . ILE A 1 81 ? -0.884 -7.805 17.749 1.00 87.94 81 ILE A N 1
ATOM 623 C CA . ILE A 1 81 ? -1.973 -6.828 17.602 1.00 87.94 81 ILE A CA 1
ATOM 624 C C . ILE A 1 81 ? -3.303 -7.591 17.691 1.00 87.94 81 ILE A C 1
ATOM 626 O O . ILE A 1 81 ? -3.596 -8.405 16.821 1.00 87.94 81 ILE A O 1
ATOM 630 N N . SER A 1 82 ? -4.081 -7.346 18.747 1.00 81.31 82 SER A N 1
ATOM 631 C CA . SER A 1 82 ? -5.383 -7.991 18.967 1.00 81.31 82 SER A CA 1
ATOM 632 C C . SER A 1 82 ? -6.498 -7.261 18.224 1.00 81.31 82 SER A C 1
ATOM 634 O O . SER A 1 82 ? -6.598 -6.039 18.322 1.00 81.31 82 SER A O 1
ATOM 636 N N . ASP A 1 83 ? -7.334 -8.015 17.516 1.00 82.88 83 ASP A N 1
ATOM 637 C CA . ASP A 1 83 ? -8.519 -7.514 16.810 1.00 82.88 83 ASP A CA 1
ATOM 638 C C . ASP A 1 83 ? -9.549 -6.956 17.818 1.00 82.88 83 ASP A C 1
ATOM 640 O O . ASP A 1 83 ? -9.779 -7.596 18.854 1.00 82.88 83 ASP A O 1
ATOM 644 N N . PRO A 1 84 ? -10.155 -5.775 17.589 1.00 81.44 84 PRO A N 1
ATOM 645 C CA . PRO A 1 84 ? -11.254 -5.295 18.420 1.00 81.44 84 PRO A CA 1
ATOM 646 C C . PRO A 1 84 ? -12.451 -6.256 18.359 1.00 81.44 84 PRO A C 1
ATOM 648 O O . PRO A 1 84 ? -12.786 -6.810 17.315 1.00 81.44 84 PRO A O 1
ATOM 651 N N . GLY A 1 85 ? -13.138 -6.443 19.489 1.00 78.38 85 GLY A N 1
ATOM 652 C CA . GLY A 1 85 ? -14.367 -7.237 19.553 1.00 78.38 85 GLY A CA 1
ATOM 653 C C . GLY A 1 85 ? -15.520 -6.542 18.825 1.00 78.38 85 GLY A C 1
ATOM 654 O O . GLY A 1 85 ? -16.309 -5.838 19.453 1.00 78.38 85 GLY A O 1
ATOM 655 N N . TRP A 1 86 ? -15.603 -6.706 17.502 1.00 79.88 86 TRP A N 1
ATOM 656 C CA . TRP A 1 86 ? -16.563 -6.012 16.642 1.00 79.88 86 TRP A CA 1
ATOM 657 C C . TRP A 1 86 ? -18.021 -6.242 17.078 1.00 79.88 86 TRP A C 1
ATOM 659 O O . TRP A 1 86 ? -18.538 -7.355 17.007 1.00 79.88 86 TRP A O 1
ATOM 669 N N . ASN A 1 87 ? -18.711 -5.165 17.471 1.00 78.12 87 ASN A N 1
ATOM 670 C CA . ASN A 1 87 ? -20.157 -5.152 17.705 1.00 78.12 87 ASN A CA 1
ATOM 671 C C . ASN A 1 87 ? -20.823 -4.136 16.761 1.00 78.12 87 ASN A C 1
ATOM 673 O O . ASN A 1 87 ? -20.812 -2.928 17.009 1.00 78.12 87 ASN A O 1
ATOM 677 N N . PHE A 1 88 ? -21.392 -4.634 15.660 1.00 75.50 88 PHE A N 1
ATOM 678 C CA . PHE A 1 88 ? -21.947 -3.808 14.580 1.00 75.50 88 PHE A CA 1
ATOM 679 C C . PHE A 1 88 ? -23.130 -2.932 15.014 1.00 75.50 88 PHE A C 1
ATOM 681 O O . PHE A 1 88 ? -23.288 -1.832 14.487 1.00 75.50 88 PHE A O 1
ATOM 688 N N . SER A 1 89 ? -23.910 -3.360 16.011 1.00 76.19 89 SER A N 1
ATOM 689 C CA . SER A 1 89 ? -25.019 -2.563 16.553 1.00 76.19 89 SER A CA 1
ATOM 690 C C . SER A 1 89 ? -24.521 -1.278 17.221 1.00 76.19 89 SER A C 1
ATOM 692 O O . SER A 1 89 ? -25.139 -0.226 17.092 1.00 76.19 89 SER A O 1
ATOM 694 N N . LYS A 1 90 ? -23.361 -1.342 17.885 1.00 73.12 90 LYS A N 1
ATOM 695 C CA . LYS A 1 90 ? -22.718 -0.182 18.526 1.00 73.12 90 LYS A CA 1
ATOM 696 C C . LYS A 1 90 ? -22.005 0.718 17.530 1.00 73.12 90 LYS A C 1
ATOM 698 O O . LYS A 1 90 ? -21.960 1.934 17.699 1.00 73.12 90 LYS A O 1
ATOM 703 N N . LEU A 1 91 ? -21.475 0.116 16.469 1.00 76.00 91 LEU A N 1
ATOM 704 C CA . LEU A 1 91 ? -20.803 0.837 15.397 1.00 76.00 91 LEU A CA 1
ATOM 705 C C . LEU A 1 91 ? -21.753 1.814 14.692 1.00 76.00 91 LEU A C 1
ATOM 707 O O . LEU A 1 91 ? -21.369 2.939 14.388 1.00 76.00 91 LEU A O 1
ATOM 711 N N . GLN A 1 92 ? -23.008 1.402 14.481 1.00 78.12 92 GLN A N 1
ATOM 712 C CA . GLN A 1 92 ? -24.013 2.235 13.823 1.00 78.12 92 GLN A CA 1
ATOM 713 C C . GLN A 1 92 ? -24.407 3.460 14.660 1.00 78.12 92 GLN A C 1
ATOM 715 O O . GLN A 1 92 ? -24.612 4.534 14.095 1.00 78.12 92 GLN A O 1
ATOM 720 N N . LYS A 1 93 ? -24.465 3.325 15.992 1.00 79.25 93 LYS A N 1
ATOM 721 C CA . LYS A 1 93 ? -24.758 4.440 16.907 1.00 79.25 93 LYS A CA 1
ATOM 722 C C . LYS A 1 93 ? -23.662 5.519 16.880 1.00 79.25 93 LYS A C 1
ATOM 724 O O . LYS A 1 93 ? -23.968 6.703 16.952 1.00 79.25 93 LYS A O 1
ATOM 729 N N . ASN A 1 94 ? -22.400 5.118 16.690 1.00 80.31 94 ASN A N 1
ATOM 730 C CA . ASN A 1 94 ? -21.220 5.990 16.772 1.00 80.31 94 ASN A CA 1
ATOM 731 C C . ASN A 1 94 ? -20.493 6.196 15.427 1.00 80.31 94 ASN A C 1
ATOM 733 O O . ASN A 1 94 ? -19.278 6.415 15.395 1.00 80.31 94 ASN A O 1
ATOM 737 N N . ILE A 1 95 ? -21.229 6.158 14.309 1.00 84.12 95 ILE A N 1
ATOM 738 C CA . ILE A 1 95 ? -20.657 6.178 12.951 1.00 84.12 95 ILE A CA 1
ATOM 739 C C . ILE A 1 95 ? -19.691 7.355 12.720 1.00 84.12 95 ILE A C 1
ATOM 741 O O . ILE A 1 95 ? -18.604 7.161 12.188 1.00 84.12 95 ILE A O 1
ATOM 745 N N . ASN A 1 96 ? -20.011 8.548 13.233 1.00 85.38 96 ASN A N 1
ATOM 746 C CA . ASN A 1 96 ? -19.174 9.743 13.071 1.00 85.38 96 ASN A CA 1
ATOM 747 C C . ASN A 1 96 ? -17.814 9.619 13.783 1.00 85.38 96 ASN A C 1
ATOM 749 O O . ASN A 1 96 ? -16.789 10.067 13.265 1.00 85.38 96 ASN A O 1
ATOM 753 N N . ALA A 1 97 ? -17.789 9.023 14.980 1.00 84.62 97 ALA A N 1
ATOM 754 C CA . ALA A 1 97 ? -16.548 8.802 15.720 1.00 84.62 97 ALA A CA 1
ATOM 755 C C . ALA A 1 97 ? -15.692 7.729 15.034 1.00 84.62 97 ALA A C 1
ATOM 757 O O . ALA A 1 97 ? -14.470 7.864 14.946 1.00 84.62 97 ALA A O 1
ATOM 758 N N . PHE A 1 98 ? -16.338 6.696 14.493 1.00 84.81 98 PHE A N 1
ATOM 759 C CA . PHE A 1 98 ? -15.665 5.642 13.749 1.00 84.81 98 PHE A CA 1
ATOM 760 C C . PHE A 1 98 ? -15.074 6.136 12.422 1.00 84.81 98 PHE A C 1
ATOM 762 O O . PHE A 1 98 ? -13.904 5.868 12.147 1.00 84.81 98 PHE A O 1
ATOM 769 N N . ASP A 1 99 ? -15.821 6.933 11.654 1.00 87.25 99 ASP A N 1
ATOM 770 C CA . ASP A 1 99 ? -15.338 7.571 10.423 1.00 87.25 99 ASP A CA 1
ATOM 771 C C . ASP A 1 99 ? -14.075 8.396 10.694 1.00 87.25 99 ASP A C 1
ATOM 773 O O . ASP A 1 99 ? -13.094 8.330 9.947 1.00 87.25 99 ASP A O 1
ATOM 777 N N . ARG A 1 100 ? -14.040 9.099 11.832 1.00 87.06 100 ARG A N 1
ATOM 778 C CA . ARG A 1 100 ? -12.862 9.865 12.242 1.00 87.06 100 ARG A CA 1
ATOM 779 C C . ARG A 1 100 ? -11.657 8.977 12.560 1.00 87.06 100 ARG A C 1
ATOM 781 O O . ARG A 1 100 ? -10.529 9.335 12.215 1.00 87.06 100 ARG A O 1
ATOM 788 N N . LEU A 1 101 ? -11.862 7.821 13.195 1.00 88.62 101 LEU A N 1
ATOM 789 C CA . LEU A 1 101 ? -10.784 6.855 13.441 1.00 88.62 101 LEU A CA 1
ATOM 790 C C . LEU A 1 101 ? -10.249 6.246 12.143 1.00 88.62 101 LEU A C 1
ATOM 792 O O . LEU A 1 101 ? -9.033 6.079 12.006 1.00 88.62 101 LEU A O 1
ATOM 796 N N . ILE A 1 102 ? -11.135 5.940 11.192 1.00 89.56 102 ILE A N 1
ATOM 797 C CA . ILE A 1 102 ? -10.740 5.460 9.866 1.00 89.56 102 ILE A CA 1
ATOM 798 C C . ILE A 1 102 ? -9.842 6.499 9.188 1.00 89.56 102 ILE A C 1
ATOM 800 O O . ILE A 1 102 ? -8.755 6.173 8.708 1.00 89.56 102 ILE A O 1
ATOM 804 N N . GLU A 1 103 ? -10.270 7.757 9.200 1.00 87.62 103 GLU A N 1
ATOM 805 C CA . GLU A 1 103 ? -9.570 8.859 8.552 1.00 87.62 103 GLU A CA 1
ATOM 806 C C . GLU A 1 103 ? -8.172 9.104 9.143 1.00 87.62 103 GLU A C 1
ATOM 808 O O . GLU A 1 103 ? -7.198 9.221 8.400 1.00 87.62 103 GLU A O 1
ATOM 813 N N . ILE A 1 104 ? -8.056 9.147 10.474 1.00 87.88 104 ILE A N 1
ATOM 814 C CA . ILE A 1 104 ? -6.803 9.506 11.157 1.00 87.88 104 ILE A CA 1
ATOM 815 C C . ILE A 1 104 ? -5.826 8.327 11.236 1.00 87.88 104 ILE A C 1
ATOM 817 O O . ILE A 1 104 ? -4.611 8.532 11.219 1.00 87.88 104 ILE A O 1
ATOM 821 N N . HIS A 1 105 ? -6.319 7.093 11.358 1.00 91.12 105 HIS A N 1
ATOM 822 C CA . HIS A 1 105 ? -5.459 5.940 11.633 1.00 91.12 105 HIS A CA 1
ATOM 823 C C . HIS A 1 105 ? -5.504 4.880 10.541 1.00 91.12 105 HIS A C 1
ATOM 825 O O . HIS A 1 105 ? -4.446 4.426 10.103 1.00 91.12 105 HIS A O 1
ATOM 831 N N . TYR A 1 106 ? -6.691 4.492 10.079 1.00 93.56 106 TYR A N 1
ATOM 832 C CA . TYR A 1 106 ? -6.813 3.345 9.184 1.00 93.56 106 TYR A CA 1
ATOM 833 C C . TYR A 1 106 ? -6.298 3.634 7.769 1.00 93.56 106 TYR A C 1
ATOM 835 O O . TYR A 1 106 ? -5.525 2.843 7.233 1.00 93.56 106 TYR A O 1
ATOM 843 N N . HIS A 1 107 ? -6.624 4.787 7.179 1.00 94.62 107 HIS A N 1
ATOM 844 C CA . HIS A 1 107 ? -6.107 5.144 5.850 1.00 94.62 107 HIS A CA 1
ATOM 845 C C . HIS A 1 107 ? -4.579 5.302 5.834 1.00 94.62 107 HIS A C 1
ATOM 847 O O . HIS A 1 107 ? -3.919 4.900 4.875 1.00 94.62 107 HIS A O 1
ATOM 853 N N . TYR A 1 108 ? -3.993 5.823 6.916 1.00 95.06 108 TYR A N 1
ATOM 854 C CA . TYR A 1 108 ? -2.538 5.909 7.065 1.00 95.06 108 TYR A CA 1
ATOM 855 C C . TYR A 1 108 ? -1.900 4.529 7.233 1.00 95.06 108 TYR A C 1
ATOM 857 O O . TYR A 1 108 ? -0.879 4.248 6.606 1.00 95.06 108 TYR A O 1
ATOM 865 N N . TYR A 1 109 ? -2.526 3.645 8.012 1.00 96.44 109 TYR A N 1
ATOM 866 C CA . TYR A 1 109 ? -2.129 2.243 8.088 1.00 96.44 109 TYR A CA 1
ATOM 867 C C . TYR A 1 109 ? -2.129 1.585 6.699 1.00 96.44 109 TYR A C 1
ATOM 869 O O . TYR A 1 109 ? -1.119 0.996 6.304 1.00 96.44 109 TYR A O 1
ATOM 877 N N . GLN A 1 110 ? -3.221 1.729 5.940 1.00 96.62 110 GLN A N 1
ATOM 878 C CA . GLN A 1 110 ? -3.341 1.183 4.589 1.00 96.62 110 GLN A CA 1
ATOM 879 C C . GLN A 1 110 ? -2.263 1.743 3.662 1.00 96.62 110 GLN A C 1
ATOM 881 O O . GLN A 1 110 ? -1.622 0.968 2.959 1.00 96.62 110 GLN A O 1
ATOM 886 N N . PHE A 1 111 ? -2.005 3.054 3.695 1.00 97.06 111 PHE A N 1
ATOM 887 C CA . PHE A 1 111 ? -0.930 3.667 2.916 1.00 97.06 111 PHE A CA 1
ATOM 888 C C . PHE A 1 111 ? 0.433 3.044 3.237 1.00 97.06 111 PHE A C 1
ATOM 890 O O . PHE A 1 111 ? 1.118 2.585 2.321 1.00 97.06 111 PHE A O 1
ATOM 897 N N . TYR A 1 112 ? 0.826 2.978 4.513 1.00 97.69 112 TYR A N 1
ATOM 898 C CA . TYR A 1 112 ? 2.126 2.426 4.904 1.00 97.69 112 TYR A CA 1
ATOM 899 C C . TYR A 1 112 ? 2.251 0.946 4.529 1.00 97.69 112 TYR A C 1
ATOM 901 O O . TYR A 1 112 ? 3.238 0.543 3.913 1.00 97.69 112 TYR A O 1
ATOM 909 N N . ALA A 1 113 ? 1.237 0.139 4.844 1.00 97.00 113 ALA A N 1
ATOM 910 C CA . ALA A 1 113 ? 1.262 -1.297 4.600 1.00 97.00 113 ALA A CA 1
ATOM 911 C C . ALA A 1 113 ? 1.209 -1.634 3.096 1.00 97.00 113 ALA A C 1
ATOM 913 O O . ALA A 1 113 ? 1.958 -2.492 2.629 1.00 97.00 113 ALA A O 1
ATOM 914 N N . ASN A 1 114 ? 0.384 -0.935 2.309 1.00 98.19 114 ASN A N 1
ATOM 915 C CA . ASN A 1 114 ? 0.326 -1.123 0.857 1.00 98.19 114 ASN A CA 1
ATOM 916 C C . ASN A 1 114 ? 1.608 -0.632 0.177 1.00 98.19 114 ASN A C 1
ATOM 918 O O . ASN A 1 114 ? 2.074 -1.260 -0.772 1.00 98.19 114 ASN A O 1
ATOM 922 N N . SER A 1 115 ? 2.221 0.444 0.678 1.00 97.94 115 SER A N 1
ATOM 923 C CA . SER A 1 115 ? 3.486 0.954 0.138 1.00 97.94 115 SER A CA 1
ATOM 924 C C . SER A 1 115 ? 4.643 -0.024 0.343 1.00 97.94 115 SER A C 1
ATOM 926 O O . SER A 1 115 ? 5.487 -0.134 -0.539 1.00 97.94 115 SER A O 1
ATOM 928 N N . ILE A 1 116 ? 4.672 -0.789 1.442 1.00 98.12 116 ILE A N 1
ATOM 929 C CA . ILE A 1 116 ? 5.641 -1.887 1.628 1.00 98.12 116 ILE A CA 1
ATOM 930 C C . ILE A 1 116 ? 5.528 -2.897 0.483 1.00 98.12 116 ILE A C 1
ATOM 932 O O . ILE A 1 116 ? 6.522 -3.196 -0.177 1.00 98.12 116 ILE A O 1
ATOM 936 N N . ILE A 1 117 ? 4.314 -3.388 0.215 1.00 98.19 117 ILE A N 1
ATOM 937 C CA . ILE A 1 117 ? 4.065 -4.368 -0.850 1.00 98.19 117 ILE A CA 1
ATOM 938 C C . ILE A 1 117 ? 4.419 -3.783 -2.222 1.00 98.19 117 ILE A C 1
ATOM 940 O O . ILE A 1 117 ? 5.138 -4.420 -2.992 1.00 98.19 117 ILE A O 1
ATOM 944 N N . ALA A 1 118 ? 3.979 -2.556 -2.510 1.00 98.12 118 ALA A N 1
ATOM 945 C CA . ALA A 1 118 ? 4.280 -1.873 -3.764 1.00 98.12 118 ALA A CA 1
ATOM 946 C C . ALA A 1 118 ? 5.795 -1.706 -3.976 1.00 98.12 118 ALA A C 1
ATOM 948 O O . ALA A 1 118 ? 6.305 -2.006 -5.055 1.00 98.12 118 ALA A O 1
ATOM 949 N N . MET A 1 119 ? 6.535 -1.291 -2.942 1.00 97.19 119 MET A N 1
ATOM 950 C CA . MET A 1 119 ? 7.991 -1.135 -3.006 1.00 97.19 119 MET A CA 1
ATOM 951 C C . MET A 1 119 ? 8.713 -2.466 -3.228 1.00 97.19 119 MET A C 1
ATOM 953 O O . MET A 1 119 ? 9.662 -2.508 -4.010 1.00 97.19 119 MET A O 1
ATOM 957 N N . ILE A 1 120 ? 8.254 -3.556 -2.602 1.00 96.56 120 ILE A N 1
ATOM 958 C CA . ILE A 1 120 ? 8.792 -4.900 -2.852 1.00 96.56 120 ILE A CA 1
ATOM 959 C C . ILE A 1 120 ? 8.575 -5.289 -4.317 1.00 96.56 120 ILE A C 1
ATOM 961 O O . ILE A 1 120 ? 9.530 -5.690 -4.977 1.00 96.56 120 ILE A O 1
ATOM 965 N N . ILE A 1 121 ? 7.362 -5.113 -4.854 1.00 96.81 121 ILE A N 1
ATOM 966 C CA . ILE A 1 121 ? 7.052 -5.448 -6.253 1.00 96.81 121 ILE A CA 1
ATOM 967 C C . ILE A 1 121 ? 7.925 -4.640 -7.215 1.00 96.81 121 ILE A C 1
ATOM 969 O O . ILE A 1 121 ? 8.538 -5.211 -8.115 1.00 96.81 121 ILE A O 1
ATOM 973 N N . VAL A 1 122 ? 8.019 -3.324 -7.018 1.00 96.06 122 VAL A N 1
ATOM 974 C CA . VAL A 1 122 ? 8.852 -2.437 -7.840 1.00 96.06 122 VAL A CA 1
ATOM 975 C C . VAL A 1 122 ? 10.317 -2.846 -7.790 1.00 96.06 122 VAL A C 1
ATOM 977 O O . VAL A 1 122 ? 10.977 -2.919 -8.828 1.00 96.06 122 VAL A O 1
ATOM 980 N N . TYR A 1 123 ? 10.836 -3.119 -6.593 1.00 94.31 123 TYR A N 1
ATOM 981 C CA . TYR A 1 123 ? 12.215 -3.545 -6.421 1.00 94.31 123 TYR A CA 1
ATOM 982 C C . TYR A 1 123 ? 12.474 -4.877 -7.128 1.00 94.31 123 TYR A C 1
ATOM 984 O O . TYR A 1 123 ? 13.421 -4.977 -7.908 1.00 94.31 123 TYR A O 1
ATOM 992 N N . SER A 1 124 ? 11.606 -5.873 -6.935 1.00 94.38 1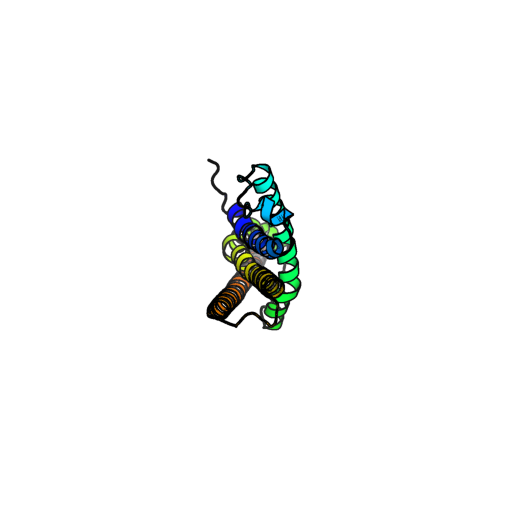24 SER A N 1
ATOM 993 C CA . SER A 1 124 ? 11.685 -7.160 -7.626 1.00 94.38 124 SER A CA 1
ATOM 994 C C . SER A 1 124 ? 11.630 -6.989 -9.143 1.00 94.38 124 SER A C 1
ATOM 996 O O . SER A 1 124 ? 12.478 -7.538 -9.843 1.00 94.38 124 SER A O 1
ATOM 998 N N . ALA A 1 125 ? 10.704 -6.176 -9.654 1.00 94.75 125 ALA A N 1
ATOM 999 C CA . ALA A 1 125 ? 10.576 -5.893 -11.078 1.00 94.75 125 ALA A CA 1
ATOM 1000 C C . ALA A 1 125 ? 11.856 -5.264 -11.652 1.00 94.75 125 ALA A C 1
ATOM 1002 O O . ALA A 1 125 ? 12.383 -5.733 -12.660 1.00 94.75 125 ALA A O 1
ATOM 1003 N N . ARG A 1 126 ? 12.421 -4.267 -10.960 1.00 92.00 126 ARG A N 1
ATOM 1004 C CA . ARG A 1 126 ? 13.688 -3.631 -11.345 1.00 92.00 126 ARG A CA 1
ATOM 1005 C C . ARG A 1 126 ? 14.864 -4.611 -11.324 1.00 92.00 126 ARG A C 1
ATOM 1007 O O . ARG A 1 126 ? 15.705 -4.585 -12.217 1.00 92.00 126 ARG A O 1
ATOM 1014 N N . ARG A 1 127 ? 14.964 -5.466 -10.303 1.00 91.00 127 ARG A N 1
ATOM 1015 C CA . ARG A 1 127 ? 16.054 -6.453 -10.194 1.00 91.00 127 ARG A CA 1
ATOM 1016 C C . ARG A 1 127 ? 15.953 -7.529 -11.270 1.00 91.00 127 ARG A C 1
ATOM 1018 O O . ARG A 1 127 ? 16.978 -7.957 -11.788 1.00 91.00 127 ARG A O 1
ATOM 1025 N N . ILE A 1 128 ? 14.739 -7.952 -11.614 1.00 93.38 128 ILE A N 1
ATOM 1026 C CA . ILE A 1 128 ? 14.506 -8.919 -12.687 1.00 93.38 128 ILE A CA 1
ATOM 1027 C C . ILE A 1 128 ? 14.855 -8.298 -14.047 1.00 93.38 128 ILE A C 1
ATOM 1029 O O . ILE A 1 128 ? 15.545 -8.947 -14.828 1.00 93.38 128 ILE A O 1
ATOM 1033 N N . SER A 1 129 ? 14.464 -7.045 -14.315 1.00 90.56 129 SER A N 1
ATOM 1034 C CA . SER A 1 129 ? 14.749 -6.391 -15.603 1.00 90.56 129 SER A CA 1
ATOM 1035 C C . SER A 1 129 ? 16.237 -6.098 -15.832 1.00 90.56 129 SER A C 1
ATOM 1037 O O . SER A 1 129 ? 16.704 -6.172 -16.965 1.00 90.56 129 SER A O 1
ATOM 1039 N N . LEU A 1 130 ? 17.000 -5.822 -14.769 1.00 86.94 130 LEU A N 1
ATOM 1040 C CA . LEU A 1 130 ? 18.453 -5.599 -14.831 1.00 86.94 130 LEU A CA 1
ATOM 1041 C C . LEU A 1 130 ? 19.291 -6.890 -14.750 1.00 86.94 130 LEU A C 1
ATOM 1043 O O . LEU A 1 130 ? 20.513 -6.831 -14.880 1.00 86.94 130 LEU A O 1
ATOM 1047 N N . GLY A 1 131 ? 18.659 -8.045 -14.524 1.00 84.25 131 GLY A N 1
ATOM 1048 C CA . GLY A 1 131 ? 19.331 -9.312 -14.238 1.00 84.25 131 GLY A CA 1
ATOM 1049 C C . GLY A 1 131 ? 19.630 -9.486 -12.744 1.00 84.25 131 GLY A C 1
ATOM 1050 O O . GLY A 1 131 ? 20.489 -8.810 -12.174 1.00 84.25 131 GLY A O 1
ATOM 1051 N N . LEU A 1 132 ? 18.945 -10.452 -12.115 1.00 77.19 132 LEU A N 1
ATOM 1052 C CA . LEU A 1 132 ? 18.932 -10.687 -10.658 1.00 77.19 132 LEU A CA 1
ATOM 1053 C C . LEU A 1 132 ? 20.328 -10.718 -10.013 1.00 77.19 132 LEU A C 1
ATOM 1055 O O . LEU A 1 132 ? 20.522 -10.161 -8.928 1.00 77.19 132 LEU A O 1
ATOM 1059 N N . TRP A 1 133 ? 21.280 -11.345 -10.703 1.00 74.50 133 TRP A N 1
ATOM 1060 C CA . TRP A 1 133 ? 22.619 -11.673 -10.207 1.00 74.50 133 TRP A CA 1
ATOM 1061 C C . TRP A 1 133 ? 23.707 -10.690 -10.648 1.00 74.50 133 TRP A C 1
ATOM 1063 O O . TRP A 1 133 ? 24.818 -10.737 -10.131 1.00 74.50 133 TRP A O 1
ATOM 1073 N N . SER A 1 134 ? 23.402 -9.807 -11.599 1.00 74.50 134 SER A N 1
ATOM 1074 C CA . SER A 1 134 ? 24.397 -8.947 -12.252 1.00 74.50 134 SER A CA 1
ATOM 1075 C C . SER A 1 134 ? 24.444 -7.535 -11.667 1.00 74.50 134 SER A C 1
ATOM 1077 O O . SER A 1 134 ? 25.442 -6.837 -11.828 1.00 74.50 134 SER A O 1
ATOM 1079 N N . ALA A 1 135 ? 23.382 -7.102 -10.980 1.00 72.81 135 ALA A N 1
ATOM 1080 C CA . ALA A 1 135 ? 23.298 -5.761 -10.413 1.00 72.81 135 ALA A CA 1
ATOM 1081 C C . ALA A 1 135 ? 23.957 -5.687 -9.015 1.00 72.81 135 ALA A C 1
ATOM 1083 O O . ALA A 1 135 ? 23.511 -6.395 -8.098 1.00 72.81 135 ALA A O 1
ATOM 1084 N N . PRO A 1 136 ? 24.971 -4.821 -8.809 1.00 77.19 136 PRO A N 1
ATOM 1085 C CA . PRO A 1 136 ? 25.591 -4.633 -7.501 1.00 77.19 136 PRO A CA 1
ATOM 1086 C C . PRO A 1 136 ? 24.582 -4.066 -6.498 1.00 77.19 136 PRO A C 1
ATOM 1088 O O . PRO A 1 136 ? 23.710 -3.275 -6.856 1.00 77.19 136 PRO A O 1
ATOM 1091 N N . MET A 1 137 ? 24.696 -4.488 -5.239 1.00 80.06 137 MET A N 1
ATOM 1092 C CA . MET A 1 137 ? 23.888 -3.960 -4.140 1.00 80.06 137 MET A CA 1
ATOM 1093 C C . MET A 1 137 ? 24.504 -2.634 -3.683 1.00 80.06 137 MET A C 1
ATOM 1095 O O . MET A 1 137 ? 25.678 -2.594 -3.320 1.00 80.06 137 MET A O 1
ATOM 1099 N N . GLY A 1 138 ? 23.746 -1.544 -3.767 1.00 84.88 138 GLY A N 1
ATOM 1100 C CA . GLY A 1 138 ? 24.233 -0.193 -3.514 1.00 84.88 138 GLY A CA 1
ATOM 1101 C C . GLY A 1 138 ? 23.449 0.539 -2.430 1.00 84.88 138 GLY A C 1
ATOM 1102 O O . GLY A 1 138 ? 22.689 -0.033 -1.649 1.00 84.88 138 GLY A O 1
ATOM 1103 N N . TRP A 1 139 ? 23.629 1.859 -2.395 1.00 88.31 139 TRP A N 1
ATOM 1104 C CA . TRP A 1 139 ? 22.940 2.746 -1.454 1.00 88.31 139 TRP A CA 1
ATOM 1105 C C . TRP A 1 139 ? 21.415 2.766 -1.651 1.00 88.31 139 TRP A C 1
ATOM 1107 O O . TRP A 1 139 ? 20.684 3.070 -0.711 1.00 88.31 139 TRP A O 1
ATOM 1117 N N . ILE A 1 140 ? 20.926 2.422 -2.849 1.00 88.06 140 ILE A N 1
ATOM 1118 C CA . ILE A 1 140 ? 19.490 2.364 -3.158 1.00 88.06 140 ILE A CA 1
ATOM 1119 C C . ILE A 1 140 ? 18.820 1.255 -2.342 1.00 88.06 140 ILE A C 1
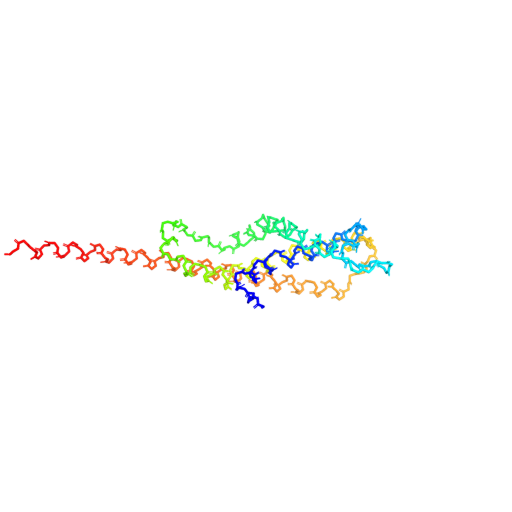ATOM 1121 O O . ILE A 1 140 ? 17.751 1.474 -1.781 1.00 88.06 140 ILE A O 1
ATOM 1125 N N . GLU A 1 141 ? 19.447 0.084 -2.229 1.00 91.69 141 GLU A N 1
ATOM 1126 C CA . GLU A 1 141 ? 18.953 -1.028 -1.416 1.00 91.69 141 GLU A CA 1
ATOM 1127 C C . GLU A 1 141 ? 18.967 -0.695 0.078 1.00 91.69 141 GLU A C 1
ATOM 1129 O O . GLU A 1 141 ? 18.022 -1.037 0.789 1.00 91.69 141 GLU A O 1
ATOM 1134 N N . ALA A 1 142 ? 19.990 0.026 0.548 1.00 92.69 142 ALA A N 1
ATOM 1135 C CA . ALA A 1 142 ? 20.034 0.514 1.925 1.00 92.69 142 ALA A CA 1
ATOM 1136 C C . ALA A 1 142 ? 18.890 1.503 2.207 1.00 92.69 142 ALA A C 1
ATOM 1138 O O . ALA A 1 142 ? 18.181 1.366 3.204 1.00 92.69 142 ALA A O 1
ATOM 1139 N N . LEU A 1 143 ? 18.661 2.459 1.301 1.00 93.62 143 LEU A N 1
ATOM 1140 C CA . LEU A 1 143 ? 17.573 3.428 1.411 1.00 93.62 143 LEU A CA 1
ATOM 1141 C C . LEU A 1 143 ? 16.199 2.743 1.373 1.00 93.62 143 LEU A C 1
ATOM 1143 O O . LEU A 1 143 ? 15.335 3.051 2.192 1.00 93.62 143 LEU A O 1
ATOM 1147 N N . LEU A 1 144 ? 16.013 1.780 0.468 1.00 94.12 144 LEU A N 1
ATOM 1148 C CA . LEU A 1 144 ? 14.805 0.961 0.397 1.00 94.12 144 LEU A CA 1
ATOM 1149 C C . LEU A 1 144 ? 14.569 0.210 1.711 1.00 94.12 144 LEU A C 1
ATOM 1151 O O . LEU A 1 144 ? 13.457 0.232 2.230 1.00 94.12 144 LEU A O 1
ATOM 1155 N N . GLY A 1 145 ? 15.611 -0.412 2.272 1.00 96.06 145 GLY A N 1
ATOM 1156 C CA . GLY A 1 145 ? 15.540 -1.085 3.568 1.00 96.06 145 GLY A CA 1
ATOM 1157 C C . GLY A 1 145 ? 15.086 -0.145 4.686 1.00 96.06 145 GLY A C 1
ATOM 1158 O O . GLY A 1 145 ? 14.202 -0.499 5.463 1.00 96.06 145 GLY A O 1
ATOM 1159 N N . ILE A 1 146 ? 15.615 1.082 4.724 1.00 96.94 146 ILE A N 1
ATOM 1160 C CA . ILE A 1 146 ? 15.200 2.110 5.689 1.00 96.94 146 ILE A CA 1
ATOM 1161 C C . ILE A 1 146 ? 13.719 2.470 5.508 1.00 96.94 146 ILE A C 1
ATOM 1163 O O . ILE A 1 146 ? 12.973 2.469 6.487 1.00 96.94 146 ILE A O 1
ATOM 1167 N N . PHE A 1 147 ? 13.262 2.730 4.280 1.00 96.56 147 PHE A N 1
ATOM 1168 C CA . PHE A 1 147 ? 11.850 3.040 4.024 1.00 96.56 147 PHE A CA 1
ATOM 1169 C C . PHE A 1 147 ? 10.916 1.883 4.384 1.00 96.56 147 PHE A C 1
ATOM 1171 O O . PHE A 1 147 ? 9.867 2.117 4.984 1.00 96.56 147 PHE A O 1
ATOM 1178 N N . LEU A 1 148 ? 11.303 0.640 4.081 1.00 97.38 148 LEU A N 1
ATOM 1179 C CA . LEU A 1 148 ? 10.540 -0.547 4.467 1.00 97.38 148 LEU A CA 1
ATOM 1180 C C . LEU A 1 148 ? 10.403 -0.651 5.988 1.00 97.38 148 LEU A C 1
ATOM 1182 O O . LEU A 1 148 ? 9.304 -0.905 6.476 1.00 97.38 148 LEU A O 1
ATOM 1186 N N . LEU A 1 149 ? 11.477 -0.399 6.741 1.00 97.31 149 LEU A N 1
ATOM 1187 C CA . LEU A 1 149 ? 11.434 -0.398 8.205 1.00 97.31 149 LEU A CA 1
ATOM 1188 C C . LEU A 1 149 ? 10.540 0.718 8.755 1.00 97.31 149 LEU A C 1
ATOM 1190 O O . LEU A 1 149 ? 9.730 0.461 9.646 1.00 97.31 149 LEU A O 1
ATOM 1194 N N . ILE A 1 150 ? 10.646 1.935 8.212 1.00 98.00 150 ILE A N 1
ATOM 1195 C CA . ILE A 1 150 ? 9.820 3.075 8.631 1.00 98.00 150 ILE A CA 1
ATOM 1196 C C . ILE A 1 150 ? 8.341 2.790 8.363 1.00 98.00 150 ILE A C 1
ATOM 1198 O O . ILE A 1 150 ? 7.514 2.977 9.253 1.00 98.00 150 ILE A O 1
ATOM 1202 N N . PHE A 1 151 ? 7.992 2.304 7.171 1.00 97.31 151 PHE A N 1
ATOM 1203 C CA . PHE A 1 151 ? 6.603 1.985 6.844 1.00 97.31 151 PHE A CA 1
ATOM 1204 C C . PHE A 1 151 ? 6.090 0.789 7.633 1.00 97.31 151 PHE A C 1
ATOM 1206 O O . PHE A 1 151 ? 4.939 0.804 8.062 1.00 97.31 151 PHE A O 1
ATOM 1213 N N . PHE A 1 152 ? 6.923 -0.216 7.901 1.00 96.88 152 PHE A N 1
ATOM 1214 C CA . PHE A 1 152 ? 6.522 -1.331 8.750 1.00 96.88 152 PHE A CA 1
ATOM 1215 C C . PHE A 1 152 ? 6.207 -0.846 10.169 1.00 96.88 152 PHE A C 1
ATOM 1217 O O . PHE A 1 152 ? 5.108 -1.084 10.670 1.00 96.88 152 PHE A O 1
ATOM 1224 N N . ALA A 1 153 ? 7.105 -0.068 10.780 1.00 96.94 153 ALA A N 1
ATOM 1225 C CA . ALA A 1 153 ? 6.880 0.521 12.098 1.00 96.94 153 ALA A CA 1
ATOM 1226 C C . ALA A 1 153 ? 5.642 1.437 12.125 1.00 96.94 153 ALA A C 1
ATOM 1228 O O . ALA A 1 153 ? 4.806 1.315 13.021 1.00 96.94 153 ALA A O 1
ATOM 1229 N N . GLY A 1 154 ? 5.488 2.303 11.120 1.00 96.44 154 GLY A N 1
ATOM 1230 C CA . GLY A 1 154 ? 4.344 3.206 10.986 1.00 96.44 154 GLY A CA 1
ATOM 1231 C C . GLY A 1 154 ? 3.019 2.464 10.811 1.00 96.44 154 GLY A C 1
ATOM 1232 O O . GLY A 1 154 ? 2.036 2.796 11.474 1.00 96.44 154 GLY A O 1
ATOM 1233 N N . SER A 1 155 ? 2.988 1.420 9.979 1.00 96.44 155 SER A N 1
ATOM 1234 C CA . SER A 1 155 ? 1.799 0.585 9.776 1.00 9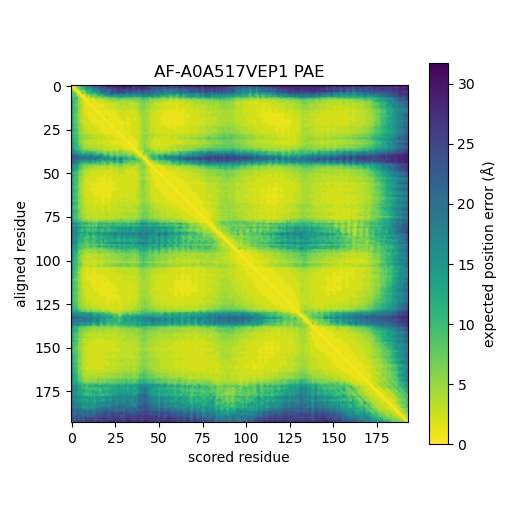6.44 155 SER A CA 1
ATOM 1235 C C . SER A 1 155 ? 1.398 -0.147 11.061 1.00 96.44 155 SER A C 1
ATOM 1237 O O . SER A 1 155 ? 0.226 -0.158 11.429 1.00 96.44 155 SER A O 1
ATOM 1239 N N . ARG A 1 156 ? 2.368 -0.676 11.811 1.00 95.56 156 ARG A N 1
ATOM 1240 C CA . ARG A 1 156 ? 2.117 -1.334 13.095 1.00 95.56 156 ARG A CA 1
ATOM 1241 C C . ARG A 1 156 ? 1.549 -0.369 14.139 1.00 95.56 156 ARG A C 1
ATOM 1243 O O . ARG A 1 156 ? 0.589 -0.707 14.829 1.00 95.56 156 ARG A O 1
ATOM 1250 N N . ASP A 1 157 ? 2.144 0.817 14.275 1.00 95.69 157 ASP A N 1
ATOM 1251 C CA . ASP A 1 157 ? 1.720 1.830 15.250 1.00 95.69 157 ASP A CA 1
ATOM 1252 C C . ASP A 1 157 ? 0.312 2.364 14.950 1.00 95.69 157 ASP A C 1
ATOM 1254 O O . ASP A 1 157 ? -0.542 2.415 15.836 1.00 95.69 157 ASP A O 1
ATOM 1258 N N . THR A 1 158 ? 0.042 2.704 13.689 1.00 95.31 158 THR A N 1
ATOM 1259 C CA . THR A 1 158 ? -1.270 3.214 13.261 1.00 95.31 158 THR A CA 1
ATOM 1260 C C . THR A 1 158 ? -2.373 2.168 13.393 1.00 95.31 158 THR A C 1
ATOM 1262 O O . THR A 1 158 ? -3.439 2.500 13.910 1.00 95.31 158 THR A O 1
ATOM 1265 N N . LEU A 1 159 ? -2.112 0.903 13.036 1.00 94.88 159 LEU A N 1
ATOM 1266 C CA . LEU A 1 159 ? -3.074 -0.187 13.226 1.00 94.88 159 LEU A CA 1
ATOM 1267 C C . LEU A 1 159 ? -3.381 -0.419 14.709 1.00 94.88 159 LEU A C 1
ATOM 1269 O O . LEU A 1 159 ? -4.543 -0.510 15.098 1.00 94.88 159 LEU A O 1
ATOM 1273 N N . ARG A 1 160 ? -2.348 -0.441 15.561 1.00 94.19 160 ARG A N 1
ATOM 1274 C CA . ARG A 1 160 ? -2.528 -0.573 17.012 1.00 94.19 160 ARG A CA 1
ATOM 1275 C C . ARG A 1 160 ? -3.364 0.573 17.581 1.00 94.19 160 ARG A C 1
ATOM 1277 O O . ARG A 1 160 ? -4.254 0.332 18.390 1.00 94.19 160 ARG A O 1
ATOM 1284 N N . LYS A 1 161 ? -3.093 1.817 17.176 1.00 93.56 161 LYS A N 1
ATOM 1285 C CA . LYS A 1 161 ? -3.879 2.984 17.607 1.00 93.56 161 LYS A CA 1
ATOM 1286 C C . LYS A 1 161 ? -5.326 2.883 17.141 1.00 93.56 161 LYS A C 1
ATOM 1288 O O . LYS A 1 161 ? -6.220 3.120 17.946 1.00 93.56 161 LYS A O 1
ATOM 1293 N N . TYR A 1 162 ? -5.551 2.485 15.890 1.00 93.75 162 TYR A N 1
ATOM 1294 C CA . TYR A 1 162 ? -6.889 2.270 15.350 1.00 93.75 162 TYR A CA 1
ATOM 1295 C C . TYR A 1 162 ? -7.676 1.245 16.179 1.00 93.75 162 TYR A C 1
ATOM 1297 O O . TYR A 1 162 ? -8.770 1.557 16.647 1.00 93.75 162 TYR A O 1
ATOM 1305 N N . TYR A 1 163 ? -7.097 0.072 16.444 1.00 93.44 163 TYR A N 1
ATOM 1306 C CA . TYR A 1 163 ? -7.748 -0.974 17.236 1.00 93.44 163 TYR A CA 1
ATOM 1307 C C . TYR A 1 163 ? -7.992 -0.546 18.680 1.00 93.44 163 TYR A C 1
ATOM 1309 O O . TYR A 1 163 ? -9.123 -0.625 19.143 1.00 93.44 163 TYR A O 1
ATOM 1317 N N . ASN A 1 164 ? -6.987 0.007 19.366 1.00 92.81 164 ASN A N 1
ATOM 1318 C CA . ASN A 1 164 ? -7.142 0.450 20.754 1.00 92.81 164 ASN A CA 1
ATOM 1319 C C . ASN A 1 164 ? -8.248 1.504 20.907 1.00 92.81 164 ASN A C 1
ATOM 1321 O O . ASN A 1 164 ? -9.030 1.448 21.851 1.00 92.81 164 ASN A O 1
ATOM 1325 N N . ARG A 1 165 ? -8.320 2.472 19.985 1.00 90.62 165 ARG A N 1
ATOM 1326 C CA . ARG A 1 165 ? -9.363 3.506 20.010 1.00 90.62 165 ARG A CA 1
ATOM 1327 C C . ARG A 1 165 ? -10.732 2.947 19.652 1.00 90.62 165 ARG A C 1
ATOM 1329 O O . ARG A 1 165 ? -11.714 3.354 20.258 1.00 90.62 165 ARG A O 1
ATOM 1336 N N . THR A 1 166 ? -10.793 1.999 18.723 1.00 90.12 166 THR A N 1
ATOM 1337 C CA . THR A 1 166 ? -12.043 1.316 18.372 1.00 90.12 166 THR A CA 1
ATOM 1338 C C . THR A 1 166 ? -12.579 0.524 19.564 1.00 90.12 166 THR A C 1
ATOM 1340 O O . THR A 1 166 ? -13.753 0.650 19.887 1.00 90.12 166 THR A O 1
ATOM 1343 N N . THR A 1 167 ? -11.722 -0.211 20.279 1.00 89.44 167 THR A N 1
ATOM 1344 C CA . THR A 1 167 ? -12.105 -0.926 21.505 1.00 89.44 167 THR A CA 1
ATOM 1345 C C . THR A 1 167 ? -12.639 0.030 22.571 1.00 89.44 167 THR A C 1
ATOM 1347 O O . THR A 1 167 ? -13.730 -0.195 23.078 1.00 89.44 167 THR A O 1
ATOM 1350 N N . GLN A 1 168 ? -11.947 1.147 22.831 1.00 88.12 168 GLN A N 1
ATOM 1351 C CA . GLN A 1 168 ? -12.407 2.160 23.794 1.00 88.12 168 GLN A CA 1
ATOM 1352 C C . GLN A 1 168 ? -13.785 2.733 23.434 1.00 88.12 168 GLN A C 1
ATOM 1354 O O . GLN A 1 168 ? -14.632 2.884 24.308 1.00 88.12 168 GLN A O 1
ATOM 1359 N N . LEU A 1 169 ? -14.030 3.035 22.152 1.00 87.19 169 LEU A N 1
ATOM 1360 C CA . LEU A 1 169 ? -15.342 3.513 21.699 1.00 87.19 169 LEU A CA 1
ATOM 1361 C C . LEU A 1 169 ? -16.444 2.463 21.908 1.00 87.19 169 LEU A C 1
ATOM 1363 O O . LEU A 1 169 ? -17.557 2.812 22.283 1.00 87.19 169 LEU A O 1
ATOM 1367 N N . LEU A 1 170 ? -16.145 1.183 21.677 1.00 86.00 170 LEU A N 1
ATOM 1368 C CA . LEU A 1 170 ? -17.111 0.093 21.849 1.00 86.00 170 LEU A CA 1
ATOM 1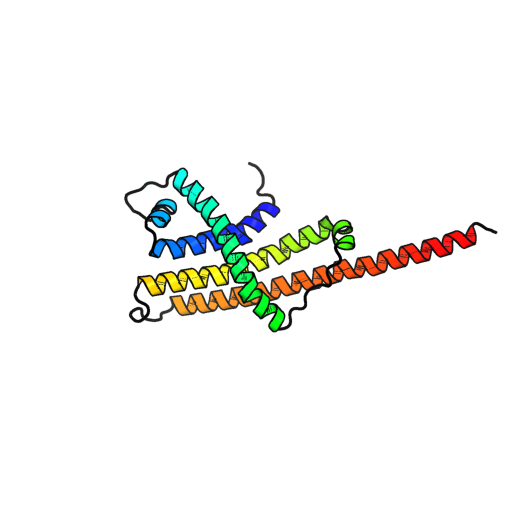369 C C . LEU A 1 170 ? -17.401 -0.228 23.326 1.00 86.00 170 LEU A C 1
ATOM 1371 O O . LEU A 1 170 ? -18.496 -0.716 23.630 1.00 86.00 170 LEU A O 1
ATOM 1375 N N . GLU A 1 171 ? -16.433 0.020 24.215 1.00 85.88 171 GLU A N 1
ATOM 1376 C CA . GLU A 1 171 ? -16.532 -0.163 25.669 1.00 85.88 171 GLU A CA 1
ATOM 1377 C C . GLU A 1 171 ? -17.323 0.960 26.348 1.00 85.88 171 GLU A C 1
ATOM 1379 O O . GLU A 1 171 ? -18.231 0.646 27.111 1.00 85.88 171 GLU A O 1
ATOM 1384 N N . MET A 1 172 ? -17.069 2.236 26.020 1.00 83.12 172 MET A N 1
ATOM 1385 C CA . MET A 1 172 ? -17.825 3.371 26.588 1.00 83.12 172 MET A CA 1
ATOM 1386 C C . MET A 1 172 ? -19.339 3.237 26.353 1.00 83.12 172 MET A C 1
ATOM 1388 O O . MET A 1 172 ? -20.138 3.525 27.237 1.00 83.12 172 MET A O 1
ATOM 1392 N N . GLU A 1 173 ? -19.737 2.700 25.199 1.00 79.56 173 GLU A N 1
ATOM 1393 C CA . GLU A 1 173 ? -21.144 2.420 24.895 1.00 79.56 173 GLU A CA 1
ATOM 1394 C C . GLU A 1 173 ? -21.741 1.306 25.779 1.00 79.56 173 GLU A C 1
ATOM 1396 O O . GLU A 1 173 ? -22.936 1.315 26.056 1.00 79.56 173 GLU A O 1
ATOM 1401 N N . VAL A 1 174 ? -20.939 0.322 26.228 1.00 77.00 174 VAL A N 1
ATOM 1402 C CA . VAL A 1 174 ? -21.425 -0.688 27.195 1.00 77.00 174 VAL A CA 1
ATOM 1403 C C . VAL A 1 174 ? -21.866 0.004 28.483 1.00 77.00 174 VAL A C 1
ATOM 1405 O O . VAL A 1 174 ? -22.909 -0.340 29.032 1.00 77.00 174 VAL A O 1
ATOM 1408 N N . GLU A 1 175 ? -21.053 0.941 28.967 1.00 78.81 175 GLU A N 1
ATOM 1409 C CA . GLU A 1 175 ? -21.270 1.619 30.244 1.00 78.81 175 GLU A CA 1
ATOM 1410 C C . GLU A 1 175 ? -22.469 2.577 30.175 1.00 78.81 175 GLU A C 1
ATOM 1412 O O . GLU A 1 175 ? -23.272 2.621 31.109 1.00 78.81 175 GLU A O 1
ATOM 1417 N N . GLU A 1 176 ? -22.650 3.286 29.055 1.00 79.69 176 GLU A N 1
ATOM 1418 C CA . GLU A 1 176 ? -23.796 4.181 28.846 1.00 79.69 176 GLU A CA 1
ATOM 1419 C C . GLU A 1 176 ? -25.128 3.413 28.752 1.00 79.69 176 GLU A C 1
ATOM 1421 O O . GLU A 1 176 ? -26.079 3.755 29.459 1.00 79.69 176 GLU A O 1
ATOM 1426 N N . ASP A 1 177 ? -25.190 2.326 27.968 1.00 79.50 177 ASP A N 1
ATOM 1427 C CA . ASP A 1 177 ? -26.399 1.489 27.863 1.00 79.50 177 ASP A CA 1
ATOM 1428 C C . ASP A 1 177 ? -26.771 0.867 29.233 1.00 79.50 177 ASP A C 1
ATOM 1430 O O . ASP A 1 177 ? -27.952 0.772 29.575 1.00 79.50 177 ASP A O 1
ATOM 1434 N N . GLN A 1 178 ? -25.784 0.474 30.052 1.00 7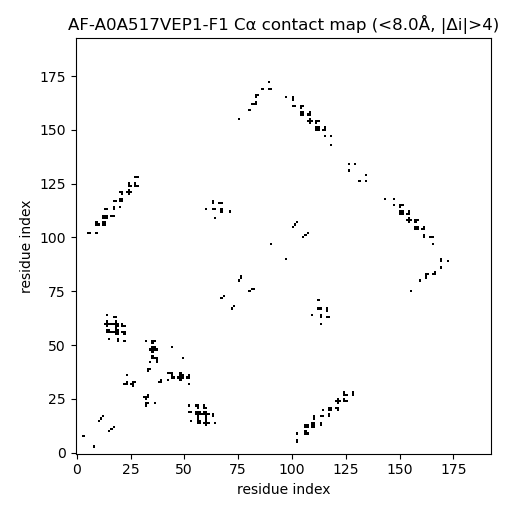8.81 178 GLN A N 1
ATOM 1435 C CA . GLN A 1 178 ? -26.027 -0.060 31.402 1.00 78.81 178 GLN A CA 1
ATOM 1436 C C . GLN A 1 178 ? -26.519 1.003 32.391 1.00 78.81 178 GLN A C 1
ATOM 1438 O O . GLN A 1 178 ? -27.371 0.701 33.228 1.00 78.81 178 GLN A O 1
ATOM 1443 N N . THR A 1 179 ? -26.002 2.229 32.294 1.00 81.50 179 THR A N 1
ATOM 1444 C CA . THR A 1 179 ? -26.379 3.338 33.183 1.00 81.50 179 THR A CA 1
ATOM 1445 C C . THR A 1 179 ? -27.795 3.838 32.891 1.00 81.50 179 THR A C 1
ATOM 1447 O O . THR A 1 179 ? -28.558 4.081 33.819 1.00 81.50 179 THR A O 1
ATOM 1450 N N . ASN A 1 180 ? -28.185 3.931 31.616 1.00 77.25 180 ASN A N 1
ATOM 1451 C CA . ASN A 1 180 ? -29.551 4.319 31.247 1.00 77.25 180 ASN A CA 1
ATOM 1452 C C . ASN A 1 180 ? -30.587 3.261 31.675 1.00 77.25 180 ASN A C 1
ATOM 1454 O O . ASN A 1 180 ? -31.671 3.598 32.147 1.00 77.25 180 ASN A O 1
ATOM 1458 N N . TYR A 1 181 ? -30.245 1.972 31.575 1.00 77.62 181 TYR A N 1
ATOM 1459 C CA . TYR A 1 181 ? -31.146 0.896 31.997 1.00 77.62 181 TYR A CA 1
ATOM 1460 C C . TYR A 1 181 ? -31.408 0.892 33.514 1.00 77.62 181 TYR A C 1
ATOM 1462 O O . TYR A 1 181 ? -32.523 0.601 33.947 1.00 77.62 181 TYR A O 1
ATOM 1470 N N . SER A 1 182 ? -30.405 1.214 34.340 1.00 76.75 182 SER A N 1
ATOM 1471 C CA . SER A 1 182 ? -30.587 1.271 35.796 1.00 76.75 182 SER A CA 1
ATOM 1472 C C . SER A 1 182 ? -31.404 2.483 36.251 1.00 76.75 182 SER A C 1
ATOM 1474 O O . SER A 1 182 ? -32.179 2.345 37.195 1.00 76.75 182 SER A O 1
ATOM 1476 N N . SER A 1 183 ? -31.305 3.634 35.575 1.00 75.06 183 SER A N 1
ATOM 1477 C CA . SER A 1 183 ? -32.143 4.804 35.883 1.00 75.06 183 SER A CA 1
ATOM 1478 C C . SER A 1 183 ? -33.622 4.600 35.545 1.00 75.06 183 SER A C 1
ATOM 1480 O O . SER A 1 183 ? -34.488 5.070 36.282 1.00 75.06 183 SER A O 1
ATOM 1482 N N . ASP A 1 184 ? -33.934 3.869 34.471 1.00 74.62 184 ASP A N 1
ATOM 1483 C CA . ASP A 1 184 ? -35.325 3.600 34.081 1.00 74.62 184 ASP A CA 1
ATOM 1484 C C . ASP A 1 184 ? -36.045 2.710 35.110 1.00 74.62 184 ASP A C 1
ATOM 1486 O O . ASP A 1 184 ? -37.218 2.936 35.428 1.00 74.62 184 ASP A O 1
ATOM 1490 N N . LEU A 1 185 ? -35.332 1.733 35.680 1.00 75.69 185 LEU A N 1
ATOM 1491 C CA . LEU A 1 185 ? -35.855 0.861 36.736 1.00 75.69 185 LEU A CA 1
ATOM 1492 C C . LEU A 1 185 ? -36.118 1.612 38.051 1.00 75.69 185 LEU A C 1
ATOM 1494 O O . LEU A 1 185 ? -37.108 1.329 38.714 1.00 75.69 185 LEU A O 1
ATOM 1498 N N . ASP A 1 186 ? -35.281 2.588 38.406 1.00 72.38 186 ASP A N 1
ATOM 1499 C CA . ASP A 1 186 ? -35.469 3.397 39.622 1.00 72.38 186 ASP A CA 1
ATOM 1500 C C . ASP A 1 186 ? -36.653 4.377 39.470 1.00 72.38 186 ASP A C 1
ATOM 1502 O O . ASP A 1 186 ? -37.462 4.565 40.376 1.00 72.38 186 ASP A O 1
ATOM 1506 N N . SER A 1 187 ? -36.843 4.934 38.267 1.00 69.31 187 SER A N 1
ATOM 1507 C CA . SER A 1 187 ? -37.946 5.868 37.980 1.00 69.31 187 SER A CA 1
ATOM 1508 C C . SER A 1 187 ? -39.344 5.231 37.957 1.00 69.31 187 SER A C 1
ATOM 1510 O O . SER A 1 187 ? -40.352 5.932 38.081 1.00 69.31 187 SER A O 1
ATOM 1512 N N . THR A 1 188 ? -39.439 3.907 37.788 1.00 63.78 188 THR A N 1
ATOM 1513 C CA . THR A 1 188 ? -40.729 3.203 37.731 1.00 63.78 188 THR A CA 1
ATOM 1514 C C . THR A 1 188 ? -41.295 2.905 39.121 1.00 63.78 188 THR A C 1
ATOM 1516 O O . THR A 1 188 ? -42.518 2.964 39.289 1.00 63.78 188 THR A O 1
ATOM 1519 N N . ASP A 1 189 ? -40.439 2.708 40.127 1.00 60.09 189 ASP A N 1
ATOM 1520 C CA . ASP A 1 189 ? -40.856 2.472 41.516 1.00 60.09 189 ASP A CA 1
ATOM 1521 C C . ASP A 1 189 ? -41.391 3.748 42.202 1.00 60.09 189 ASP A C 1
ATOM 1523 O O . ASP A 1 189 ? -42.346 3.670 42.978 1.00 60.09 189 ASP A O 1
ATOM 1527 N N . GLU A 1 190 ? -40.898 4.943 41.849 1.00 60.03 190 GLU A N 1
ATOM 1528 C CA . GLU A 1 190 ? -41.399 6.212 42.418 1.00 60.03 190 GLU A CA 1
ATOM 1529 C C . GLU A 1 190 ? -42.808 6.610 41.933 1.00 60.03 190 GLU A C 1
ATOM 1531 O O . GLU A 1 190 ? -43.477 7.416 42.577 1.00 60.03 190 GLU A O 1
ATOM 1536 N N . SER A 1 191 ? -43.307 6.039 40.832 1.00 59.25 191 SER A N 1
ATOM 1537 C CA . SER A 1 191 ? -44.607 6.424 40.248 1.00 59.25 191 SER A CA 1
ATOM 1538 C C . SER A 1 191 ? -45.828 5.680 40.816 1.00 59.25 191 SER A C 1
ATOM 1540 O O . SER A 1 191 ? -46.960 5.965 40.421 1.00 59.25 191 SER A O 1
ATOM 1542 N N . THR A 1 192 ? -45.620 4.723 41.729 1.00 59.53 192 THR A N 1
ATOM 1543 C CA . THR A 1 192 ? -46.688 3.867 42.292 1.00 59.53 192 THR A CA 1
ATOM 1544 C C . THR A 1 192 ? -47.041 4.154 43.757 1.00 59.53 192 THR A C 1
ATOM 1546 O O . THR A 1 192 ? -47.846 3.425 44.340 1.00 59.53 192 THR A O 1
ATOM 1549 N N . SER A 1 193 ? -46.495 5.231 44.335 1.00 53.19 193 SER A N 1
ATOM 1550 C CA . SER A 1 193 ? -46.811 5.722 45.692 1.00 53.19 193 SER A CA 1
ATOM 1551 C C . SER A 1 193 ? -47.668 6.986 45.659 1.00 53.19 193 SER A C 1
ATOM 1553 O O . SER A 1 193 ? -48.568 7.099 46.522 1.00 53.19 193 SER A O 1
#

Foldseek 3Di:
DPPCPLVNVLLCLLFQVLLLLLLLLVVLPDPVSCQLVVVDPVDDNDPVSVVCSRVSRNVSSVVLLVVLCVPLVVVLVVVPQDAAPDDVVLCVVPVVVLVVLCSPQVSLLSNLSSNLSSLVSSVVSVCVSVPVPPDDDDVVVVVSVVSNVVSSVSNSVSSSVSRVVVNVSSVVVVVVVVVVVVVVVVVVVVVPD